Protein AF-A0A7W0X9H0-F1 (afdb_monomer_lite)

Radius of gyration: 22.38 Å; chains: 1; bounding box: 44×62×62 Å

Structure (mmCIF, N/CA/C/O backbone):
data_AF-A0A7W0X9H0-F1
#
_entry.id   AF-A0A7W0X9H0-F1
#
loop_
_atom_site.group_PDB
_atom_site.id
_atom_site.type_symbol
_atom_site.label_atom_id
_atom_site.label_alt_id
_atom_site.label_comp_id
_atom_site.label_asym_id
_atom_site.label_entity_id
_atom_site.label_seq_id
_atom_site.pdbx_PDB_ins_code
_atom_site.Cartn_x
_atom_site.Cartn_y
_atom_site.Cartn_z
_atom_site.occupancy
_atom_site.B_iso_or_equiv
_atom_site.auth_seq_id
_atom_site.auth_comp_id
_atom_site.auth_asym_id
_atom_site.auth_atom_id
_atom_site.pdbx_PDB_model_num
ATOM 1 N N . GLY A 1 1 ? 4.252 -22.478 -17.974 1.00 36.38 1 GLY A N 1
ATOM 2 C CA . GLY A 1 1 ? 4.542 -21.068 -17.681 1.00 36.38 1 GLY A CA 1
ATOM 3 C C . GLY A 1 1 ? 5.581 -20.641 -18.666 1.00 36.38 1 GLY A C 1
ATOM 4 O O . GLY A 1 1 ? 6.401 -21.447 -19.062 1.00 36.38 1 GLY A O 1
ATOM 5 N N . LYS A 1 2 ? 5.513 -19.409 -19.163 1.00 31.27 2 LYS A N 1
ATOM 6 C CA . LYS A 1 2 ? 6.415 -18.998 -20.246 1.00 31.27 2 LYS A CA 1
ATOM 7 C C . LYS A 1 2 ? 7.754 -18.564 -19.646 1.00 31.27 2 LYS A C 1
ATOM 9 O O . LYS A 1 2 ? 7.765 -17.700 -18.765 1.00 31.27 2 LYS A O 1
ATOM 14 N N . THR A 1 3 ? 8.859 -19.170 -20.066 1.00 39.69 3 THR A N 1
ATOM 15 C CA . THR A 1 3 ? 10.225 -18.665 -19.858 1.00 39.69 3 THR A CA 1
ATOM 16 C C . THR A 1 3 ? 10.412 -17.388 -20.690 1.00 39.69 3 THR A C 1
ATOM 18 O O . THR A 1 3 ? 9.801 -17.224 -21.743 1.00 39.69 3 THR A O 1
ATOM 21 N N . GLU A 1 4 ? 11.149 -16.401 -20.171 1.00 36.34 4 GLU A N 1
ATOM 22 C CA . GLU A 1 4 ? 11.398 -15.149 -20.905 1.00 36.34 4 GLU A CA 1
ATOM 23 C C . GLU A 1 4 ? 12.502 -15.345 -21.954 1.00 36.34 4 GLU A C 1
ATOM 25 O O . GLU A 1 4 ? 13.499 -16.011 -21.680 1.00 36.34 4 GLU A O 1
ATOM 30 N N . ASN A 1 5 ? 12.358 -14.707 -23.123 1.00 33.38 5 ASN A N 1
ATOM 31 C CA . ASN A 1 5 ? 13.456 -14.534 -24.076 1.00 33.38 5 ASN A CA 1
ATOM 32 C C . ASN A 1 5 ? 14.629 -13.783 -23.415 1.00 33.38 5 ASN A C 1
ATOM 34 O O . ASN A 1 5 ? 14.433 -12.823 -22.664 1.00 33.38 5 ASN A O 1
ATOM 38 N N . VAL A 1 6 ? 15.852 -14.195 -23.760 1.00 34.66 6 VAL A N 1
ATOM 39 C CA . VAL A 1 6 ? 17.154 -13.685 -23.270 1.00 34.66 6 VAL A CA 1
ATOM 40 C C . VAL A 1 6 ? 17.358 -12.165 -23.438 1.00 34.66 6 VAL A C 1
ATOM 42 O O . VAL A 1 6 ? 18.234 -11.575 -22.805 1.00 34.66 6 VAL A O 1
ATOM 45 N N . GLU A 1 7 ? 16.511 -11.495 -24.214 1.00 35.03 7 GLU A N 1
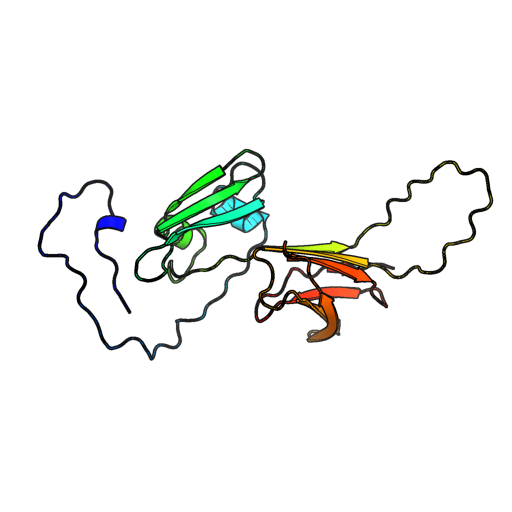ATOM 46 C CA . GLU A 1 7 ? 16.610 -10.072 -24.562 1.00 35.03 7 GLU A CA 1
ATOM 47 C C . GLU A 1 7 ? 16.396 -9.099 -23.386 1.00 35.03 7 GLU A C 1
ATOM 49 O O . GLU A 1 7 ? 16.760 -7.928 -23.480 1.00 35.03 7 GLU A O 1
ATOM 54 N N . ASN A 1 8 ? 15.853 -9.551 -22.249 1.00 37.38 8 ASN A N 1
ATOM 55 C CA . ASN A 1 8 ? 15.669 -8.700 -21.062 1.00 37.38 8 ASN A CA 1
ATOM 56 C C . ASN A 1 8 ? 16.809 -8.798 -20.028 1.00 37.38 8 ASN A C 1
ATOM 58 O O . ASN A 1 8 ? 16.755 -8.106 -19.003 1.00 37.38 8 ASN A O 1
ATOM 62 N N . SER A 1 9 ? 17.828 -9.630 -20.279 1.00 32.88 9 SER A N 1
ATOM 63 C CA . SER A 1 9 ? 18.856 -9.973 -19.285 1.00 32.88 9 SER A CA 1
ATOM 64 C C . SER A 1 9 ? 20.202 -9.269 -19.491 1.00 32.88 9 SER A C 1
ATOM 66 O O . SER A 1 9 ? 20.914 -9.070 -18.509 1.00 32.88 9 SER A O 1
ATOM 68 N N . PHE A 1 10 ? 20.541 -8.814 -20.705 1.00 31.16 10 PHE A N 1
ATOM 69 C CA . PHE A 1 10 ? 21.869 -8.250 -20.989 1.00 31.16 10 PHE A CA 1
ATOM 70 C C . PHE A 1 10 ? 21.822 -7.026 -21.913 1.00 31.16 10 PHE A C 1
ATOM 72 O O . PHE A 1 10 ? 21.207 -7.037 -22.975 1.00 31.16 10 PHE A O 1
ATOM 79 N N . ALA A 1 11 ? 22.498 -5.948 -21.509 1.00 33.72 11 ALA A N 1
ATOM 80 C CA . ALA A 1 11 ? 22.809 -4.831 -22.393 1.00 33.72 11 ALA A CA 1
ATOM 81 C C . ALA A 1 11 ? 23.957 -5.265 -23.322 1.00 33.72 11 ALA A C 1
ATOM 83 O O . ALA A 1 11 ? 25.053 -5.497 -22.827 1.00 33.72 11 ALA A O 1
ATOM 84 N N . ARG A 1 12 ? 23.694 -5.339 -24.637 1.00 33.78 12 ARG A N 1
ATOM 85 C CA . ARG A 1 12 ? 24.579 -5.795 -25.740 1.00 33.78 12 ARG A CA 1
ATOM 86 C C . ARG A 1 12 ? 24.600 -7.306 -26.007 1.00 33.78 12 ARG A C 1
ATOM 88 O O . ARG A 1 12 ? 25.554 -7.995 -25.671 1.00 33.78 12 ARG A O 1
ATOM 95 N N . SER A 1 13 ? 23.615 -7.813 -26.742 1.00 29.84 13 SER A N 1
ATOM 96 C CA . SER A 1 13 ? 23.811 -9.000 -27.587 1.00 29.84 13 SER A CA 1
ATOM 97 C C . SER A 1 13 ? 22.912 -8.890 -28.815 1.00 29.84 13 SER A C 1
ATOM 99 O O . SER A 1 13 ? 21.725 -8.601 -28.686 1.00 29.84 13 SER A O 1
ATOM 101 N N . GLN A 1 14 ? 23.512 -9.026 -29.999 1.00 32.12 14 GLN A N 1
ATOM 102 C CA . GLN A 1 14 ? 22.832 -8.978 -31.295 1.00 32.12 14 GLN A CA 1
ATOM 103 C C . GLN A 1 14 ? 21.826 -10.139 -31.443 1.00 32.12 14 GLN A C 1
ATOM 105 O O . GLN A 1 14 ? 22.025 -11.188 -30.821 1.00 32.12 14 GLN A O 1
ATOM 110 N N . PRO A 1 15 ? 20.751 -9.967 -32.237 1.00 29.05 15 PRO A N 1
ATOM 111 C CA . PRO A 1 15 ? 19.682 -10.956 -32.365 1.00 29.05 15 PRO A CA 1
ATOM 112 C C . PRO A 1 15 ? 20.218 -12.290 -32.904 1.00 29.05 15 PRO A C 1
ATOM 114 O O . PRO A 1 15 ? 20.764 -12.347 -34.002 1.00 29.05 15 PRO A O 1
ATOM 117 N N . LYS A 1 16 ? 20.048 -13.374 -32.132 1.00 33.88 16 LYS A N 1
ATOM 118 C CA . LYS A 1 16 ? 20.297 -14.750 -32.591 1.00 33.88 16 LYS A CA 1
ATOM 119 C C . LYS A 1 16 ? 18.949 -15.420 -32.921 1.00 33.88 16 LYS A C 1
ATOM 121 O O . LYS A 1 16 ? 18.151 -15.607 -32.001 1.00 33.88 16 LYS A O 1
ATOM 126 N N . PRO A 1 17 ? 18.675 -15.778 -34.192 1.00 34.19 17 PRO A N 1
ATOM 127 C CA . PRO A 1 17 ? 17.348 -16.183 -34.691 1.00 34.19 17 PRO A CA 1
ATOM 128 C C . PRO A 1 17 ? 16.670 -17.409 -34.047 1.00 34.19 17 PRO A C 1
ATOM 130 O O . PRO A 1 17 ? 15.503 -17.666 -34.342 1.00 34.19 17 PRO A O 1
ATOM 133 N N . TRP A 1 18 ? 17.351 -18.171 -33.185 1.00 33.09 18 TRP A N 1
ATOM 134 C CA . TRP A 1 18 ? 16.850 -19.443 -32.636 1.00 33.09 18 TRP A CA 1
ATOM 135 C C . TRP A 1 18 ? 16.403 -19.401 -31.163 1.00 33.09 18 TRP A C 1
ATOM 137 O O . TRP A 1 18 ? 16.041 -20.431 -30.605 1.00 33.09 18 TRP A O 1
ATOM 147 N N . LEU A 1 19 ? 16.350 -18.228 -30.521 1.00 29.16 19 LEU A N 1
ATOM 148 C CA . LEU A 1 19 ? 15.734 -18.053 -29.194 1.00 29.16 19 LEU A CA 1
ATOM 149 C C . LEU A 1 19 ? 14.273 -17.597 -29.335 1.00 29.16 19 LEU A C 1
ATOM 151 O O . LEU A 1 19 ? 13.908 -16.461 -29.024 1.00 29.16 19 LEU A O 1
ATOM 155 N N . LYS A 1 20 ? 13.426 -18.493 -29.850 1.00 32.00 20 LYS A N 1
ATOM 156 C CA . LYS A 1 20 ? 11.967 -18.324 -29.843 1.00 32.00 20 LYS A CA 1
ATOM 157 C C . LYS A 1 20 ? 11.373 -19.032 -28.622 1.00 32.00 20 LYS A C 1
ATOM 159 O O . LYS A 1 20 ? 11.753 -20.154 -28.306 1.00 32.00 20 LYS A O 1
ATOM 164 N N . SER A 1 21 ? 10.437 -18.359 -27.948 1.00 27.98 21 SER A N 1
ATOM 165 C CA . SER A 1 21 ? 9.583 -18.919 -26.890 1.00 27.98 21 SER A CA 1
ATOM 166 C C . SER A 1 21 ? 8.936 -20.224 -27.360 1.00 27.98 21 SER A C 1
ATOM 168 O O . SER A 1 21 ? 8.128 -20.197 -28.284 1.00 27.98 21 SER A O 1
ATOM 170 N N . VAL A 1 22 ? 9.269 -21.336 -26.706 1.00 35.75 22 VAL A N 1
ATOM 171 C CA . VAL A 1 22 ? 8.558 -22.611 -26.859 1.00 35.75 22 VAL A CA 1
ATOM 172 C C . VAL A 1 22 ? 7.437 -22.668 -25.819 1.00 35.75 22 VAL A C 1
ATOM 174 O O . VAL A 1 22 ? 7.584 -22.195 -24.689 1.00 35.75 22 VAL A O 1
ATOM 177 N N . GLU A 1 23 ? 6.287 -23.191 -26.224 1.00 30.75 23 GLU A N 1
ATOM 178 C CA . GLU A 1 23 ? 5.125 -23.404 -25.369 1.00 30.75 23 GLU A CA 1
ATOM 179 C C . GLU A 1 23 ? 5.376 -24.638 -24.482 1.00 30.75 23 GLU A C 1
ATOM 181 O O . GLU A 1 23 ? 5.486 -25.743 -24.998 1.00 30.75 23 GLU A O 1
ATOM 186 N N . ASP A 1 24 ? 5.520 -24.450 -23.163 1.00 39.12 24 ASP A N 1
ATOM 187 C CA . ASP A 1 24 ? 5.634 -25.552 -22.191 1.00 39.12 24 ASP A CA 1
ATOM 188 C C . ASP A 1 24 ? 4.280 -25.771 -21.467 1.00 39.12 24 ASP A C 1
ATOM 190 O O . ASP A 1 24 ? 3.856 -24.889 -20.693 1.00 39.12 24 ASP A O 1
ATOM 194 N N . PRO A 1 25 ? 3.591 -26.906 -21.717 1.00 37.62 25 PRO A N 1
ATOM 195 C CA . PRO A 1 25 ? 2.261 -27.232 -21.193 1.00 37.62 25 PRO A CA 1
ATOM 196 C C . PRO A 1 25 ? 2.162 -27.532 -19.682 1.00 37.62 25 PRO A C 1
ATOM 198 O O . PRO A 1 25 ? 1.044 -27.685 -19.190 1.00 37.62 25 PRO A O 1
ATOM 201 N N . TYR A 1 26 ? 3.255 -27.597 -18.907 1.00 39.56 26 TYR A N 1
ATOM 202 C CA . TYR A 1 26 ? 3.228 -28.178 -17.546 1.00 39.56 26 TYR A CA 1
ATOM 203 C C . TYR A 1 26 ? 3.500 -27.210 -16.383 1.00 39.56 26 TYR A C 1
ATOM 205 O O . TYR A 1 26 ? 4.476 -27.351 -15.657 1.00 39.56 26 TYR A O 1
ATOM 213 N N . ASP A 1 27 ? 2.621 -26.238 -16.117 1.00 38.59 27 ASP A N 1
ATOM 214 C CA . ASP A 1 27 ? 2.873 -25.275 -15.016 1.00 38.59 27 ASP A CA 1
ATOM 215 C C . ASP A 1 27 ? 1.608 -24.901 -14.227 1.00 38.59 27 ASP A C 1
ATOM 217 O O . ASP A 1 27 ? 1.436 -23.779 -13.747 1.00 38.59 27 ASP A O 1
ATOM 221 N N . GLY A 1 28 ? 0.685 -25.862 -14.129 1.00 37.12 28 GLY A N 1
ATOM 222 C CA . GLY A 1 28 ? -0.519 -25.780 -13.297 1.00 37.12 28 GLY A CA 1
ATOM 223 C C . GLY A 1 28 ? -0.324 -26.261 -11.853 1.00 37.12 28 GLY A C 1
ATOM 224 O O . GLY A 1 28 ? -1.229 -26.090 -11.039 1.00 37.12 28 GLY A O 1
ATOM 225 N N . ILE A 1 29 ? 0.823 -26.864 -11.511 1.00 37.34 29 ILE A N 1
ATOM 226 C CA . ILE A 1 29 ? 1.008 -27.597 -10.247 1.00 37.34 29 ILE A CA 1
ATOM 227 C C . ILE A 1 29 ? 2.408 -27.327 -9.667 1.00 37.34 29 ILE A C 1
ATOM 229 O O . ILE A 1 29 ? 3.303 -28.161 -9.741 1.00 37.34 29 ILE A O 1
ATOM 233 N N . SER A 1 30 ? 2.628 -26.163 -9.046 1.00 37.59 30 SER A N 1
ATOM 234 C CA . SER A 1 30 ? 3.741 -26.020 -8.094 1.00 37.59 30 SER A CA 1
ATOM 235 C C . SER A 1 30 ? 3.369 -25.141 -6.884 1.00 37.59 30 SER A C 1
ATOM 237 O O . SER A 1 30 ? 3.003 -23.976 -7.039 1.00 37.59 30 SER A O 1
ATOM 239 N N . PRO A 1 31 ? 3.483 -25.626 -5.633 1.00 41.62 31 PRO A N 1
ATOM 240 C CA . PRO A 1 31 ? 3.083 -24.905 -4.411 1.00 41.62 31 PRO A CA 1
ATOM 241 C C . PRO A 1 31 ? 3.776 -23.549 -4.154 1.00 41.62 31 PRO A C 1
ATOM 243 O O . PRO A 1 31 ? 3.423 -22.838 -3.212 1.00 41.62 31 PRO A O 1
ATOM 246 N N . LYS A 1 32 ? 4.764 -23.158 -4.972 1.00 48.12 32 LYS A N 1
ATOM 247 C CA . LYS A 1 32 ? 5.588 -21.950 -4.789 1.00 48.12 32 LYS A CA 1
ATOM 248 C C . LYS A 1 32 ? 5.034 -20.677 -5.459 1.00 48.12 32 LYS A C 1
ATOM 250 O O . LYS A 1 32 ? 5.641 -19.614 -5.329 1.00 48.12 32 LYS A O 1
ATOM 255 N N . HIS A 1 33 ? 3.874 -20.715 -6.128 1.00 56.34 33 HIS A N 1
ATOM 256 C CA . HIS A 1 33 ? 3.359 -19.550 -6.880 1.00 56.34 33 HIS A CA 1
ATOM 257 C C . HIS A 1 33 ? 2.790 -18.401 -6.025 1.00 56.34 33 HIS A C 1
ATOM 259 O O . HIS A 1 33 ? 2.526 -17.318 -6.550 1.00 56.34 33 HIS A O 1
ATOM 265 N N . ARG A 1 34 ? 2.568 -18.592 -4.716 1.00 74.62 34 ARG A N 1
ATOM 266 C CA . ARG A 1 34 ? 1.962 -17.565 -3.849 1.00 74.62 34 ARG A CA 1
ATOM 267 C C . ARG A 1 34 ? 2.874 -17.216 -2.686 1.00 74.62 34 ARG A C 1
ATOM 269 O O . ARG A 1 34 ? 2.930 -17.914 -1.684 1.00 74.62 34 ARG A O 1
ATOM 276 N N . TRP A 1 35 ? 3.529 -16.071 -2.796 1.00 85.12 35 TRP A N 1
ATOM 277 C CA . TRP A 1 35 ? 4.390 -15.523 -1.756 1.00 85.12 35 TRP A CA 1
ATOM 278 C C . TRP A 1 35 ? 3.994 -14.078 -1.442 1.00 85.12 35 TRP A C 1
ATOM 280 O O . TRP A 1 35 ? 3.353 -13.388 -2.239 1.00 85.12 35 TRP A O 1
ATOM 290 N N . ARG A 1 36 ? 4.355 -13.603 -0.247 1.00 87.81 36 ARG A N 1
ATOM 291 C CA . ARG A 1 36 ? 4.126 -12.214 0.161 1.00 87.81 36 ARG A CA 1
ATOM 292 C C . ARG A 1 36 ? 5.230 -11.741 1.085 1.00 87.81 36 ARG A C 1
ATOM 294 O O . ARG A 1 36 ? 5.437 -12.313 2.148 1.00 87.81 36 ARG A O 1
ATOM 301 N N . LEU A 1 37 ? 5.840 -10.621 0.721 1.00 90.31 37 LEU A N 1
ATOM 302 C CA . LEU A 1 37 ? 6.796 -9.910 1.560 1.00 90.31 37 LEU A CA 1
ATOM 303 C C . LEU A 1 37 ? 6.182 -8.594 2.039 1.00 90.31 37 LEU A C 1
ATOM 305 O O . LEU A 1 37 ? 5.386 -7.970 1.333 1.00 90.31 37 LEU A O 1
ATOM 309 N N . ARG A 1 38 ? 6.525 -8.182 3.262 1.00 91.81 38 ARG A N 1
ATOM 310 C CA . ARG A 1 38 ? 6.055 -6.930 3.864 1.00 91.81 38 ARG A CA 1
ATOM 311 C C . ARG A 1 38 ? 7.251 -6.054 4.187 1.00 91.81 38 ARG A C 1
ATOM 313 O O . ARG A 1 38 ? 8.204 -6.507 4.808 1.00 91.81 38 ARG A O 1
ATOM 320 N N . PHE A 1 39 ? 7.156 -4.787 3.810 1.00 92.50 39 PHE A N 1
ATOM 321 C CA . PHE A 1 39 ? 8.189 -3.793 4.061 1.00 92.50 39 PHE A CA 1
ATOM 322 C C . PHE A 1 39 ? 7.566 -2.555 4.692 1.00 92.50 39 PHE A C 1
ATOM 324 O O . PHE A 1 39 ? 6.450 -2.164 4.343 1.00 92.50 39 PHE A O 1
ATOM 331 N N . SER A 1 40 ? 8.307 -1.900 5.585 1.00 92.00 40 SER A N 1
ATOM 332 C CA . SER A 1 40 ? 8.010 -0.511 5.930 1.00 92.00 40 SER A CA 1
ATOM 333 C C . SER A 1 40 ? 8.327 0.395 4.734 1.00 92.00 40 SER A C 1
ATOM 335 O O . SER A 1 40 ? 9.168 0.055 3.897 1.00 92.00 40 SER A O 1
ATOM 337 N N . GLN A 1 41 ? 7.707 1.580 4.665 1.00 90.19 41 GLN A N 1
ATOM 338 C CA . GLN A 1 41 ? 8.014 2.561 3.612 1.00 90.19 41 GLN A CA 1
ATOM 339 C C . GLN A 1 41 ? 9.503 2.940 3.586 1.00 90.19 41 GLN A C 1
ATOM 341 O O . GLN A 1 41 ? 10.084 3.111 2.516 1.00 90.19 41 GLN A O 1
ATOM 346 N N . ARG A 1 42 ? 10.142 3.015 4.760 1.00 93.06 42 ARG A N 1
ATOM 347 C CA . ARG A 1 42 ? 11.580 3.284 4.878 1.00 93.06 42 ARG A CA 1
ATOM 348 C C . ARG A 1 42 ? 12.413 2.144 4.290 1.00 93.06 42 ARG A C 1
ATOM 350 O O . ARG A 1 42 ? 13.307 2.403 3.492 1.00 93.06 42 ARG A O 1
ATOM 357 N N . SER A 1 43 ? 12.090 0.896 4.639 1.00 95.81 43 SER A N 1
ATOM 358 C CA . SER A 1 43 ? 12.837 -0.280 4.177 1.00 95.81 43 SER A CA 1
ATOM 359 C C . SER A 1 43 ? 12.727 -0.471 2.663 1.00 95.81 43 SER A C 1
ATOM 361 O O . SER A 1 43 ? 13.748 -0.598 1.990 1.00 95.81 43 SER A O 1
ATOM 363 N N . ILE A 1 44 ? 11.514 -0.403 2.098 1.00 95.25 44 ILE A N 1
ATOM 364 C CA . ILE A 1 44 ? 11.334 -0.523 0.642 1.00 95.25 44 ILE A CA 1
ATOM 365 C C . ILE A 1 44 ? 11.992 0.644 -0.105 1.00 95.25 44 ILE A C 1
ATOM 367 O O . ILE A 1 44 ? 12.596 0.438 -1.154 1.00 95.25 44 ILE A O 1
ATOM 371 N N . GLY A 1 45 ? 11.930 1.859 0.452 1.00 95.88 45 GLY A N 1
ATOM 372 C CA . GLY A 1 45 ? 12.575 3.038 -0.116 1.00 95.88 45 GLY A CA 1
ATOM 373 C C . GLY A 1 45 ? 14.090 2.917 -0.182 1.00 95.88 45 GLY A C 1
ATOM 374 O O . GLY A 1 45 ? 14.667 3.178 -1.235 1.00 95.88 45 GLY A O 1
ATOM 375 N N . SER A 1 46 ? 14.711 2.470 0.912 1.00 97.31 46 SER A N 1
ATOM 376 C CA . SER A 1 46 ? 16.150 2.207 0.983 1.00 97.31 46 SER A CA 1
ATOM 377 C C . SER A 1 46 ? 16.562 1.125 -0.019 1.00 97.31 46 SER A C 1
ATOM 379 O O . SER A 1 46 ? 17.392 1.385 -0.886 1.00 97.31 46 SER A O 1
ATOM 381 N N . ARG A 1 47 ? 15.893 -0.036 -0.002 1.00 97.50 47 ARG A N 1
ATOM 382 C CA . ARG A 1 47 ? 16.193 -1.156 -0.911 1.00 97.50 47 ARG A CA 1
ATOM 383 C C . ARG A 1 47 ? 16.071 -0.771 -2.382 1.00 97.50 47 ARG A C 1
ATOM 385 O O . ARG A 1 47 ? 16.907 -1.142 -3.198 1.00 97.50 47 ARG A O 1
ATOM 392 N N . LEU A 1 48 ? 15.039 -0.011 -2.748 1.00 96.62 48 LEU A N 1
ATOM 393 C CA . LEU A 1 48 ? 14.827 0.410 -4.134 1.00 96.62 48 LEU A CA 1
ATOM 394 C C . LEU A 1 48 ? 15.658 1.638 -4.533 1.00 96.62 48 LEU A C 1
ATOM 396 O O . LEU A 1 48 ? 15.782 1.915 -5.727 1.00 96.62 48 LEU A O 1
ATOM 400 N N . GLY A 1 49 ? 16.253 2.356 -3.581 1.00 97.12 49 GLY A N 1
ATOM 401 C CA . GLY A 1 49 ? 16.933 3.624 -3.836 1.00 97.12 49 GLY A CA 1
ATOM 402 C C . GLY A 1 49 ? 15.961 4.698 -4.327 1.00 97.12 49 GLY A C 1
ATOM 403 O O . GLY A 1 49 ? 16.170 5.285 -5.392 1.00 97.12 49 GLY A O 1
ATOM 404 N N . ALA A 1 50 ? 14.860 4.895 -3.597 1.00 97.31 50 ALA A N 1
ATOM 405 C CA . ALA A 1 50 ? 13.878 5.931 -3.895 1.00 97.31 50 ALA A CA 1
ATOM 406 C C . ALA A 1 50 ? 14.506 7.338 -3.776 1.00 97.31 50 ALA A C 1
ATOM 408 O O . ALA A 1 50 ? 15.220 7.596 -2.807 1.00 97.31 50 ALA A O 1
ATOM 409 N N . PRO A 1 51 ? 14.217 8.274 -4.700 1.00 97.56 51 PRO A N 1
ATOM 410 C CA . PRO A 1 51 ? 14.664 9.661 -4.561 1.00 97.56 51 PRO A CA 1
ATOM 411 C C . PRO A 1 51 ? 14.007 10.351 -3.351 1.00 97.56 51 PRO A C 1
ATOM 413 O O . PRO A 1 51 ? 12.841 10.750 -3.392 1.00 97.56 51 PRO A O 1
ATOM 416 N N . GLY A 1 52 ? 14.738 10.494 -2.245 1.00 96.81 52 GLY A N 1
ATOM 417 C CA . GLY A 1 52 ? 14.187 10.991 -0.980 1.00 96.81 52 GLY A CA 1
ATOM 418 C C . GLY A 1 52 ? 13.294 9.959 -0.279 1.00 96.81 52 GLY A C 1
ATOM 419 O O . GLY A 1 52 ? 13.584 8.765 -0.277 1.00 96.81 52 GLY A O 1
ATOM 420 N N . ARG A 1 53 ? 12.189 10.396 0.344 1.00 95.81 53 ARG A N 1
ATOM 421 C CA . ARG A 1 53 ? 11.278 9.474 1.046 1.00 95.81 53 ARG A CA 1
ATOM 422 C C . ARG A 1 53 ? 10.396 8.735 0.044 1.00 95.81 53 ARG A C 1
ATOM 424 O O . ARG A 1 53 ? 9.733 9.369 -0.773 1.00 95.81 53 ARG A O 1
ATOM 431 N N . TYR A 1 54 ? 10.361 7.408 0.131 1.00 95.75 54 TYR A N 1
ATOM 432 C CA . TYR A 1 54 ? 9.509 6.568 -0.712 1.00 95.75 54 TYR A CA 1
ATOM 433 C C . TYR A 1 54 ? 8.028 6.928 -0.565 1.00 95.75 54 TYR A C 1
ATOM 435 O O . TYR A 1 54 ? 7.529 7.088 0.548 1.00 95.75 54 TYR A O 1
ATOM 443 N N . ARG A 1 55 ? 7.323 7.022 -1.697 1.00 92.62 55 ARG A N 1
ATOM 444 C CA . ARG A 1 55 ? 5.875 7.268 -1.754 1.00 92.62 55 ARG A CA 1
ATOM 445 C C . ARG A 1 55 ? 5.126 6.062 -2.307 1.00 92.62 55 ARG A C 1
ATOM 447 O O . ARG A 1 55 ? 4.172 5.611 -1.684 1.00 92.62 55 ARG A O 1
ATOM 454 N N . LYS A 1 56 ? 5.544 5.554 -3.471 1.00 91.75 56 LYS A N 1
ATOM 455 C CA . LYS A 1 56 ? 4.944 4.376 -4.119 1.00 91.75 56 LYS A CA 1
ATOM 456 C C . LYS A 1 56 ? 5.843 3.805 -5.211 1.00 91.75 56 LYS A C 1
ATOM 458 O O . LYS A 1 56 ? 6.748 4.478 -5.698 1.00 91.75 56 LYS A O 1
ATOM 463 N N . ILE A 1 57 ? 5.529 2.598 -5.657 1.00 94.81 57 ILE A N 1
ATOM 464 C CA . ILE A 1 57 ? 6.078 1.977 -6.861 1.00 94.81 57 ILE A CA 1
ATOM 465 C C . ILE A 1 57 ? 4.924 1.645 -7.807 1.00 94.81 57 ILE A C 1
ATOM 467 O O . ILE A 1 57 ? 3.898 1.121 -7.380 1.00 94.81 57 ILE A O 1
ATOM 471 N N . ARG A 1 58 ? 5.082 1.953 -9.095 1.00 94.56 58 ARG A N 1
ATOM 472 C CA . ARG A 1 58 ? 4.116 1.606 -10.142 1.00 94.56 58 ARG A CA 1
ATOM 473 C C . ARG A 1 58 ? 4.809 0.799 -11.222 1.00 94.56 58 ARG A C 1
ATOM 475 O O . ARG A 1 58 ? 5.791 1.260 -11.796 1.00 94.56 58 ARG A O 1
ATOM 482 N N . VAL A 1 59 ? 4.285 -0.382 -11.522 1.00 94.62 59 VAL A N 1
ATOM 483 C CA . VAL A 1 59 ? 4.714 -1.148 -12.697 1.00 94.62 59 VAL A CA 1
ATOM 484 C C . VAL A 1 59 ? 4.239 -0.401 -13.941 1.00 94.62 59 VAL A C 1
ATOM 486 O O . VAL A 1 59 ? 3.056 -0.083 -14.043 1.00 94.62 59 VAL A O 1
ATOM 489 N N . ILE A 1 60 ? 5.170 -0.067 -14.834 1.00 96.00 60 ILE A N 1
ATOM 490 C CA . ILE A 1 60 ? 4.897 0.710 -16.055 1.00 96.00 60 ILE A CA 1
ATOM 491 C C . ILE A 1 60 ? 4.989 -0.143 -17.322 1.00 96.00 60 ILE A C 1
ATOM 493 O O . ILE A 1 60 ? 4.423 0.238 -18.336 1.00 96.00 60 ILE A O 1
ATOM 497 N N . LYS A 1 61 ? 5.669 -1.296 -17.265 1.00 92.94 61 LYS A N 1
ATOM 498 C CA . LYS A 1 61 ? 5.701 -2.284 -18.349 1.00 92.94 61 LYS A CA 1
ATOM 499 C C . LYS A 1 61 ? 5.725 -3.691 -17.759 1.00 92.94 61 LYS A C 1
ATOM 501 O O . LYS A 1 61 ? 6.539 -3.963 -16.869 1.00 92.94 61 LYS A O 1
ATOM 506 N N . ARG A 1 62 ? 4.851 -4.565 -18.258 1.00 91.88 62 ARG A N 1
ATOM 507 C CA . ARG A 1 62 ? 4.873 -6.011 -18.000 1.00 91.88 62 ARG A CA 1
ATOM 508 C C . ARG A 1 62 ? 5.218 -6.767 -19.283 1.00 91.88 62 ARG A C 1
ATOM 510 O O . ARG A 1 62 ? 5.030 -6.222 -20.368 1.00 91.88 62 ARG A O 1
ATOM 517 N N . GLY A 1 63 ? 5.784 -7.959 -19.124 1.00 81.31 63 GLY A N 1
ATOM 518 C CA . GLY A 1 63 ? 6.054 -8.896 -20.213 1.00 81.31 63 GLY A CA 1
ATOM 519 C C . GLY A 1 63 ? 4.833 -9.758 -20.544 1.00 81.31 63 GLY A C 1
ATOM 520 O O . GLY A 1 63 ? 3.755 -9.553 -19.984 1.00 81.31 63 GLY A O 1
ATOM 521 N N . ILE A 1 64 ? 5.030 -10.725 -21.445 1.00 70.12 64 ILE A N 1
ATOM 522 C CA . ILE A 1 64 ? 3.999 -11.664 -21.926 1.00 70.12 64 ILE A CA 1
ATOM 523 C C . ILE A 1 64 ? 3.523 -12.579 -20.793 1.00 70.12 64 ILE A C 1
ATOM 525 O O . ILE A 1 64 ? 2.334 -12.654 -20.500 1.00 70.12 64 ILE A O 1
ATOM 529 N N . SER A 1 65 ? 4.459 -13.218 -20.089 1.00 72.88 65 SER A N 1
ATOM 530 C CA . SER A 1 65 ? 4.185 -13.670 -18.728 1.00 72.88 65 SER A CA 1
ATOM 531 C C . SER A 1 65 ? 4.171 -12.403 -17.874 1.00 72.88 65 SER A C 1
ATOM 533 O O . SER A 1 65 ? 5.138 -11.653 -17.989 1.00 72.88 65 SER A O 1
ATOM 535 N N . PRO A 1 66 ? 3.140 -12.109 -17.060 1.00 83.12 66 PRO A N 1
ATOM 536 C CA . PRO A 1 66 ? 2.889 -10.822 -16.381 1.00 83.12 66 PRO A CA 1
ATOM 537 C C . PRO A 1 66 ? 3.974 -10.363 -15.379 1.00 83.12 66 PRO A C 1
ATOM 539 O O . PRO A 1 66 ? 3.715 -9.566 -14.477 1.00 83.12 66 PRO A O 1
ATOM 542 N N . ARG A 1 67 ? 5.207 -10.827 -15.530 1.00 88.69 67 ARG A N 1
ATOM 543 C CA . ARG A 1 67 ? 6.460 -10.337 -14.982 1.00 88.69 67 ARG A CA 1
ATOM 544 C C . ARG A 1 67 ? 6.681 -8.855 -15.236 1.00 88.69 67 ARG A C 1
ATOM 546 O O . ARG A 1 67 ? 6.270 -8.268 -16.238 1.00 88.69 67 ARG A O 1
ATOM 553 N N . ILE A 1 68 ? 7.309 -8.223 -14.256 1.00 89.88 68 ILE A N 1
ATOM 554 C CA . ILE A 1 68 ? 7.660 -6.808 -14.293 1.00 89.88 68 ILE A CA 1
ATOM 555 C C . ILE A 1 68 ? 8.849 -6.634 -15.232 1.00 89.88 68 ILE A C 1
ATOM 557 O O . ILE A 1 68 ? 9.943 -7.078 -14.916 1.00 89.88 68 ILE A O 1
ATOM 561 N N . VAL A 1 69 ? 8.674 -5.889 -16.319 1.00 93.81 69 VAL A N 1
ATOM 562 C CA . VAL A 1 69 ? 9.800 -5.466 -17.164 1.00 93.81 69 VAL A CA 1
ATOM 563 C C . VAL A 1 69 ? 10.396 -4.182 -16.595 1.00 93.81 69 VAL A C 1
ATOM 565 O O . VAL A 1 69 ? 11.596 -4.099 -16.328 1.00 93.81 69 VAL A O 1
ATOM 568 N N . ARG A 1 70 ? 9.546 -3.180 -16.329 1.00 94.31 70 ARG A N 1
ATOM 569 C CA . ARG A 1 70 ? 9.941 -1.901 -15.721 1.00 94.31 70 ARG A CA 1
ATOM 570 C C . ARG A 1 70 ? 8.921 -1.424 -14.696 1.00 94.31 70 ARG A C 1
ATOM 572 O O . ARG A 1 70 ? 7.709 -1.497 -14.916 1.00 94.31 70 ARG A O 1
ATOM 579 N N . ALA A 1 71 ? 9.415 -0.839 -13.611 1.00 96.88 71 ALA A N 1
ATOM 580 C CA . ALA A 1 71 ? 8.602 -0.100 -12.655 1.00 96.88 71 ALA A CA 1
ATOM 581 C C . ALA A 1 71 ? 9.236 1.252 -12.322 1.00 96.88 71 ALA A C 1
ATOM 583 O O . ALA A 1 71 ? 10.457 1.399 -12.287 1.00 96.88 71 ALA A O 1
ATOM 584 N N . ARG A 1 72 ? 8.385 2.240 -12.053 1.00 98.00 72 ARG A N 1
ATOM 585 C CA . ARG A 1 72 ? 8.775 3.564 -11.582 1.00 98.00 72 ARG A CA 1
ATOM 586 C C . ARG A 1 72 ? 8.584 3.646 -10.073 1.00 98.00 72 ARG A C 1
ATOM 588 O O . ARG A 1 72 ? 7.482 3.439 -9.566 1.00 98.00 72 ARG A O 1
ATOM 595 N N . VAL A 1 73 ? 9.656 3.979 -9.373 1.00 97.56 73 VAL A N 1
ATOM 596 C CA . VAL A 1 73 ? 9.683 4.291 -7.946 1.00 97.56 73 VAL A CA 1
ATOM 597 C C . VAL A 1 73 ? 9.507 5.795 -7.792 1.00 97.56 73 VAL A C 1
ATOM 599 O O . VAL A 1 73 ? 10.262 6.574 -8.367 1.00 97.56 73 VAL A O 1
ATOM 602 N N . TYR A 1 74 ? 8.504 6.199 -7.026 1.00 96.94 74 TYR A N 1
ATOM 603 C CA . TYR A 1 74 ? 8.205 7.587 -6.709 1.00 96.94 74 TYR A CA 1
ATOM 604 C C . TYR A 1 74 ? 8.711 7.892 -5.306 1.00 96.94 74 TYR A C 1
ATOM 606 O O . TYR A 1 74 ? 8.331 7.216 -4.345 1.00 96.94 74 TYR A O 1
ATOM 614 N N . GLY A 1 75 ? 9.527 8.930 -5.187 1.00 97.12 75 GLY A N 1
ATOM 615 C CA . GLY A 1 75 ? 9.945 9.492 -3.915 1.00 97.12 75 GLY A CA 1
ATOM 616 C C . GLY A 1 75 ? 9.552 10.963 -3.793 1.00 97.12 75 GLY A C 1
ATOM 617 O O . GLY A 1 75 ? 8.907 11.533 -4.673 1.00 97.12 75 GLY A O 1
ATOM 618 N N . THR A 1 76 ? 9.887 11.587 -2.668 1.00 97.56 76 THR A N 1
ATOM 619 C CA . THR A 1 76 ? 9.626 13.018 -2.448 1.00 97.56 76 THR A CA 1
ATOM 620 C C . THR A 1 76 ? 10.537 13.929 -3.263 1.00 97.56 76 THR A C 1
ATOM 622 O O . THR A 1 76 ? 10.189 15.086 -3.441 1.00 97.56 76 THR A O 1
ATOM 625 N N . ARG A 1 77 ? 11.677 13.427 -3.754 1.00 97.69 77 ARG A N 1
ATOM 626 C CA . ARG A 1 77 ? 12.654 14.180 -4.562 1.00 97.69 77 ARG A CA 1
ATOM 627 C C . ARG A 1 77 ? 12.676 13.726 -6.028 1.00 97.69 77 ARG A C 1
ATOM 629 O O . ARG A 1 77 ? 13.712 13.776 -6.674 1.00 97.69 77 ARG A O 1
ATOM 636 N N . GLY A 1 78 ? 11.558 13.202 -6.533 1.00 97.94 78 GLY A N 1
ATOM 637 C CA . GLY A 1 78 ? 11.422 12.779 -7.930 1.00 97.94 78 GLY A CA 1
ATOM 638 C C . GLY A 1 78 ? 11.166 11.285 -8.102 1.00 97.94 78 GLY A C 1
ATOM 639 O O . GLY A 1 78 ? 10.586 10.623 -7.236 1.00 97.94 78 GLY A O 1
ATOM 640 N N . THR A 1 79 ? 11.553 10.746 -9.259 1.00 98.25 79 THR A N 1
ATOM 641 C CA . THR A 1 79 ? 11.261 9.354 -9.626 1.00 98.25 79 THR A CA 1
ATOM 642 C C . THR A 1 79 ? 12.473 8.634 -10.198 1.00 98.25 79 THR A C 1
ATOM 644 O O . THR A 1 79 ? 13.399 9.260 -10.697 1.00 98.25 79 THR A O 1
ATOM 647 N N . LYS A 1 80 ? 12.464 7.302 -10.115 1.00 97.50 80 LYS A N 1
ATOM 648 C CA . LYS A 1 80 ? 13.513 6.429 -10.652 1.00 97.50 80 LYS A CA 1
ATOM 649 C C . LYS A 1 80 ? 12.890 5.212 -11.321 1.00 97.50 80 LYS A C 1
ATOM 651 O O . LYS A 1 80 ? 11.959 4.627 -10.772 1.00 97.50 80 LYS A O 1
ATOM 656 N N . ILE A 1 81 ? 13.394 4.813 -12.485 1.00 98.19 81 ILE A N 1
ATOM 657 C CA . ILE A 1 81 ? 12.950 3.594 -13.174 1.00 98.19 81 ILE A CA 1
ATOM 658 C C . ILE A 1 81 ? 13.906 2.449 -12.836 1.00 98.19 81 ILE A C 1
ATOM 660 O O . ILE A 1 81 ? 15.124 2.613 -12.869 1.00 98.19 81 ILE A O 1
ATOM 664 N N . LEU A 1 82 ? 13.345 1.287 -12.509 1.00 95.25 82 LEU A N 1
ATOM 665 C CA . LEU A 1 82 ? 14.077 0.046 -12.269 1.00 95.25 82 LEU A CA 1
ATOM 666 C C . LEU A 1 82 ? 13.526 -1.072 -13.157 1.00 95.25 82 LEU A C 1
ATOM 668 O O . LEU A 1 82 ? 12.338 -1.085 -13.489 1.00 95.25 82 LEU A O 1
ATOM 672 N N . THR A 1 83 ? 14.394 -2.016 -13.515 1.00 95.50 83 THR A N 1
ATOM 673 C CA . THR A 1 83 ? 14.013 -3.247 -14.217 1.00 95.50 83 THR A CA 1
ATOM 674 C C . THR A 1 83 ? 13.472 -4.288 -13.237 1.00 95.50 83 THR A C 1
ATOM 676 O O . THR A 1 83 ? 13.791 -4.243 -12.045 1.00 95.50 83 THR A O 1
ATOM 679 N N . GLY A 1 84 ? 12.684 -5.243 -13.734 1.00 90.88 84 GLY A N 1
ATOM 680 C CA . GLY A 1 84 ? 12.215 -6.395 -12.954 1.00 90.88 84 GLY A CA 1
ATOM 681 C C . GLY A 1 84 ? 13.321 -7.102 -12.172 1.00 90.88 84 GLY A C 1
ATOM 682 O O . GLY A 1 84 ? 13.210 -7.184 -10.947 1.00 90.88 84 GLY A O 1
ATOM 683 N N . PRO A 1 85 ? 14.419 -7.530 -12.827 1.00 93.25 85 PRO A N 1
ATOM 684 C CA . PRO A 1 85 ? 15.535 -8.186 -12.148 1.00 93.25 85 PRO A CA 1
ATOM 685 C C . PRO A 1 85 ? 16.147 -7.347 -11.017 1.00 93.25 85 PRO A C 1
ATOM 687 O O . PRO A 1 85 ? 16.372 -7.861 -9.922 1.00 93.25 85 PRO A O 1
ATOM 690 N N . LYS A 1 86 ? 16.326 -6.030 -11.217 1.00 95.44 86 LYS A N 1
ATOM 691 C CA . LYS A 1 86 ? 16.823 -5.128 -10.159 1.00 95.44 86 LYS A CA 1
ATOM 692 C C . LYS A 1 86 ? 15.862 -5.054 -8.973 1.00 95.44 86 LYS A C 1
ATOM 694 O O . LYS A 1 86 ? 16.307 -5.023 -7.830 1.00 95.44 86 LYS A O 1
ATOM 699 N N . ILE A 1 87 ? 14.554 -5.013 -9.229 1.00 96.00 87 ILE A N 1
ATOM 700 C CA . ILE A 1 87 ? 13.528 -4.993 -8.178 1.00 96.00 87 ILE A CA 1
ATOM 701 C C . ILE A 1 87 ? 13.525 -6.318 -7.409 1.00 96.00 87 ILE A C 1
ATOM 703 O O . ILE A 1 87 ? 13.517 -6.295 -6.179 1.00 96.00 87 ILE A O 1
ATOM 707 N N . ARG A 1 88 ? 13.581 -7.452 -8.121 1.00 93.94 88 ARG A N 1
ATOM 708 C CA . ARG A 1 88 ? 13.662 -8.798 -7.539 1.00 93.94 88 ARG A CA 1
ATOM 709 C C . ARG A 1 88 ? 14.853 -8.915 -6.596 1.00 93.94 88 ARG A C 1
ATOM 711 O O . ARG A 1 88 ? 14.647 -9.211 -5.424 1.00 93.94 88 ARG A O 1
ATOM 718 N N . ALA A 1 89 ? 16.054 -8.601 -7.080 1.00 94.25 89 ALA A N 1
ATOM 719 C CA . ALA A 1 89 ? 17.282 -8.681 -6.294 1.00 94.25 89 ALA A CA 1
ATOM 720 C C . ALA A 1 89 ? 17.230 -7.782 -5.047 1.00 94.25 89 ALA A C 1
ATOM 722 O O . ALA A 1 89 ? 17.479 -8.234 -3.936 1.00 94.25 89 A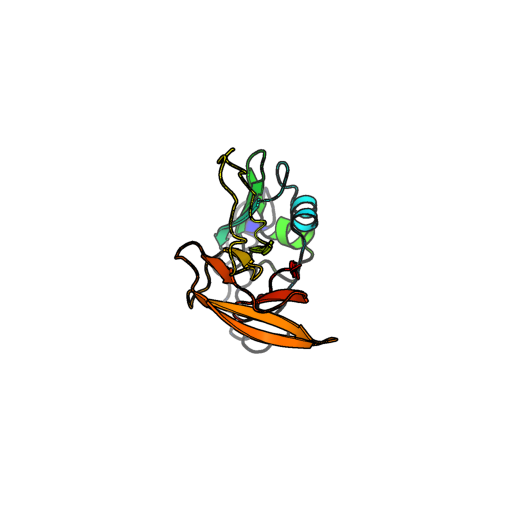LA A O 1
ATOM 723 N N . ARG A 1 90 ? 16.819 -6.516 -5.203 1.00 96.69 90 ARG A N 1
ATOM 724 C CA . ARG A 1 90 ? 16.793 -5.538 -4.099 1.00 96.69 90 ARG A CA 1
ATOM 725 C C . ARG A 1 90 ? 15.759 -5.847 -3.022 1.00 96.69 90 ARG A C 1
ATOM 727 O O . ARG A 1 90 ? 15.949 -5.489 -1.862 1.00 96.69 90 ARG A O 1
ATOM 734 N N . LEU A 1 91 ? 14.635 -6.451 -3.397 1.00 94.12 91 LEU A N 1
ATOM 735 C CA . LEU A 1 91 ? 13.572 -6.789 -2.454 1.00 94.12 91 LEU A CA 1
ATOM 736 C C . LEU A 1 91 ? 13.650 -8.234 -1.951 1.00 94.12 91 LEU A C 1
ATOM 738 O O . LEU A 1 91 ? 12.943 -8.547 -0.996 1.00 94.12 91 LEU A O 1
ATOM 742 N N . GLY A 1 92 ? 14.496 -9.081 -2.541 1.00 92.75 92 GLY A N 1
ATOM 743 C CA . GLY A 1 92 ? 14.534 -10.515 -2.250 1.00 92.75 92 GLY A CA 1
ATOM 744 C C . GLY A 1 92 ? 13.264 -11.233 -2.712 1.00 92.75 92 GLY A C 1
ATOM 745 O O . GLY A 1 92 ? 12.744 -12.081 -1.994 1.00 92.75 92 GLY A O 1
ATOM 746 N N . LEU A 1 93 ? 12.702 -10.842 -3.863 1.00 90.81 93 LEU A N 1
ATOM 747 C CA . LEU A 1 93 ? 11.514 -11.509 -4.411 1.00 90.81 93 LEU A CA 1
ATOM 748 C C . LEU A 1 93 ? 11.898 -12.874 -4.996 1.00 90.81 93 LEU A C 1
ATOM 750 O O . LEU A 1 93 ? 12.974 -13.023 -5.574 1.00 90.81 93 LEU A O 1
ATOM 754 N N . PHE A 1 94 ? 10.983 -13.841 -4.939 1.00 87.69 94 PHE A N 1
ATOM 755 C CA . PHE A 1 94 ? 11.195 -15.144 -5.575 1.00 87.69 94 PHE A CA 1
ATOM 756 C C . PHE A 1 94 ? 11.203 -15.028 -7.110 1.00 87.69 94 PHE A C 1
ATOM 758 O O . PHE A 1 94 ? 12.111 -15.546 -7.759 1.00 87.69 94 PHE A O 1
ATOM 765 N N . ASP A 1 95 ? 10.275 -14.248 -7.677 1.00 87.56 95 ASP A N 1
ATOM 766 C CA . ASP A 1 95 ? 10.184 -13.930 -9.112 1.00 87.56 95 ASP A CA 1
ATOM 767 C C . ASP A 1 95 ? 9.768 -12.452 -9.321 1.00 87.56 95 ASP A C 1
ATOM 769 O O . ASP A 1 95 ? 9.393 -11.731 -8.393 1.00 87.56 95 ASP A O 1
ATOM 773 N N . THR A 1 96 ? 9.845 -11.983 -10.562 1.00 89.06 96 THR A N 1
ATOM 774 C CA . THR A 1 96 ? 9.367 -10.697 -11.069 1.00 89.06 96 THR A CA 1
ATOM 775 C C . THR A 1 96 ? 7.869 -10.692 -11.391 1.00 89.06 96 THR A C 1
ATOM 777 O O . THR A 1 96 ? 7.316 -9.618 -11.653 1.00 89.06 96 THR A O 1
ATOM 780 N N . TRP A 1 97 ? 7.170 -11.834 -11.323 1.00 91.31 97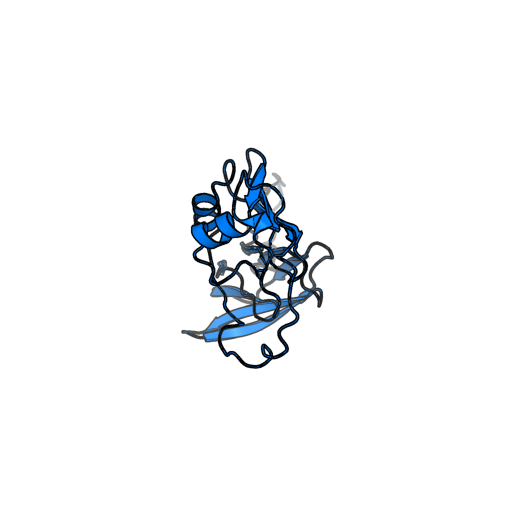 TRP A N 1
ATOM 781 C CA . TRP A 1 97 ? 5.704 -11.876 -11.298 1.00 91.31 97 TRP A CA 1
ATOM 782 C C . TRP A 1 97 ? 5.186 -11.413 -9.930 1.00 91.31 97 TRP A C 1
ATOM 784 O O . TRP A 1 97 ? 4.736 -12.184 -9.088 1.00 91.31 97 TRP A O 1
ATOM 794 N N . ALA A 1 98 ? 5.276 -10.103 -9.708 1.00 89.31 98 ALA A N 1
ATOM 795 C CA . ALA A 1 98 ? 4.915 -9.471 -8.451 1.00 89.31 98 ALA A CA 1
ATOM 796 C C . ALA A 1 98 ? 3.913 -8.327 -8.644 1.00 89.31 98 ALA A C 1
ATOM 798 O O . ALA A 1 98 ? 3.838 -7.668 -9.694 1.00 89.31 98 ALA A O 1
ATOM 799 N N . TYR A 1 99 ? 3.160 -8.068 -7.580 1.00 91.31 99 TYR A N 1
ATOM 800 C CA . TYR A 1 99 ? 2.238 -6.947 -7.459 1.00 91.31 99 TYR A CA 1
ATOM 801 C C . TYR A 1 99 ? 2.570 -6.171 -6.191 1.00 91.31 99 TYR A C 1
ATOM 803 O O . TYR A 1 99 ? 2.960 -6.747 -5.178 1.00 91.31 99 TYR A O 1
ATOM 811 N N . PHE A 1 100 ? 2.401 -4.854 -6.253 1.00 92.19 100 PHE A N 1
ATOM 812 C CA . PHE A 1 100 ? 2.671 -3.970 -5.130 1.00 92.19 100 PHE A CA 1
ATOM 813 C C . PHE A 1 100 ? 1.367 -3.393 -4.610 1.00 92.19 100 PHE A C 1
ATOM 815 O O . PHE A 1 100 ? 0.491 -3.000 -5.381 1.00 92.19 100 PHE A O 1
ATOM 822 N N . SER A 1 101 ? 1.255 -3.332 -3.289 1.00 92.06 101 SER A N 1
ATOM 823 C CA . SER A 1 101 ? 0.188 -2.607 -2.618 1.00 92.06 101 SER A CA 1
ATOM 824 C C . SER A 1 101 ? 0.783 -1.792 -1.484 1.00 92.06 101 SER A C 1
ATOM 826 O O . SER A 1 101 ? 1.583 -2.299 -0.699 1.00 92.06 101 SER A O 1
ATOM 828 N N . THR A 1 102 ? 0.400 -0.525 -1.408 1.00 91.75 102 THR A N 1
ATOM 829 C CA . THR A 1 102 ? 0.764 0.373 -0.318 1.00 91.75 102 THR A CA 1
ATOM 830 C C . THR A 1 102 ? -0.464 0.580 0.547 1.00 91.75 102 THR A C 1
ATOM 832 O O . THR A 1 102 ? -1.531 0.923 0.044 1.00 91.75 102 THR A O 1
ATOM 835 N N . VAL A 1 103 ? -0.308 0.369 1.851 1.00 93.12 103 VAL A N 1
ATOM 836 C CA . VAL A 1 103 ? -1.366 0.607 2.830 1.00 93.12 103 VAL A CA 1
ATOM 837 C C . VAL A 1 103 ? -0.841 1.576 3.871 1.00 93.12 103 VAL A C 1
ATOM 839 O O . VAL A 1 103 ? 0.216 1.342 4.459 1.00 93.12 103 VAL A O 1
ATOM 842 N N . SER A 1 104 ? -1.574 2.660 4.090 1.00 93.06 104 SER A N 1
ATOM 843 C CA . SER A 1 104 ? -1.316 3.613 5.163 1.00 93.06 104 SER A CA 1
ATOM 844 C C . SER A 1 104 ? -2.514 3.676 6.094 1.00 93.06 104 SER A C 1
ATOM 846 O O . SER A 1 104 ? -3.658 3.572 5.653 1.00 93.06 104 SER A O 1
ATOM 848 N N . SER A 1 105 ? -2.233 3.844 7.381 1.00 93.19 105 SER A N 1
ATOM 849 C CA . SER A 1 105 ? -3.235 3.957 8.433 1.00 93.19 105 SER A CA 1
ATOM 850 C C . SER A 1 105 ? -2.665 4.825 9.548 1.00 93.19 105 SER A C 1
ATOM 852 O O . SER A 1 105 ? -1.520 4.620 9.950 1.00 93.19 105 SER A O 1
ATOM 854 N N . SER A 1 106 ? -3.452 5.764 10.058 1.00 93.50 106 SER A N 1
ATOM 855 C CA . SER A 1 106 ? -3.091 6.586 11.212 1.00 93.50 106 SER A CA 1
ATOM 856 C C . SER A 1 106 ? -4.334 6.978 12.001 1.00 93.50 106 SER A C 1
ATOM 858 O O . SER A 1 106 ? -5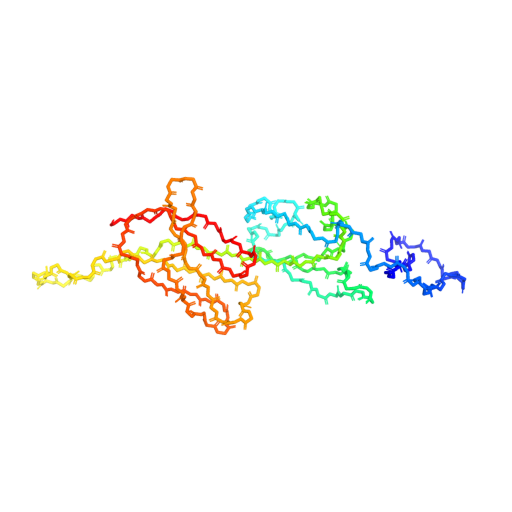.430 7.066 11.442 1.00 93.50 106 SER A O 1
ATOM 860 N N . GLN A 1 107 ? -4.156 7.242 13.296 1.00 92.44 107 GLN A N 1
ATOM 861 C CA . GLN A 1 107 ? -5.172 7.950 14.063 1.00 92.44 107 GLN A CA 1
ATOM 862 C C . GLN A 1 107 ? -5.342 9.351 13.478 1.00 92.44 107 GLN A C 1
ATOM 864 O O . GLN A 1 107 ? -4.361 10.009 13.127 1.00 92.44 107 GLN A O 1
ATOM 869 N N . VAL A 1 108 ? -6.582 9.802 13.383 1.00 88.88 108 VAL A N 1
ATOM 870 C CA . VAL A 1 108 ? -6.897 11.194 13.097 1.00 88.88 108 VAL A CA 1
ATOM 871 C C . VAL A 1 108 ? -6.803 11.935 14.423 1.00 88.88 108 VAL A C 1
ATOM 873 O O . VAL A 1 108 ? -7.623 11.725 15.314 1.00 88.88 108 VAL A O 1
ATOM 876 N N . SER A 1 109 ? -5.785 12.777 14.590 1.00 77.94 109 SER A N 1
ATOM 877 C CA . SER A 1 109 ? -5.815 13.764 15.663 1.00 77.94 109 SER A CA 1
ATOM 878 C C . SER A 1 109 ? -6.828 14.837 15.277 1.00 77.94 109 SER A C 1
ATOM 880 O O . SER A 1 109 ? -6.760 15.400 14.182 1.00 77.94 109 SER A O 1
ATOM 882 N N . ARG A 1 110 ? -7.780 15.135 16.167 1.00 62.69 110 ARG A N 1
ATOM 883 C CA . ARG A 1 110 ? -8.506 16.401 16.072 1.00 62.69 110 ARG A CA 1
ATOM 884 C C . ARG A 1 110 ? -7.449 17.478 16.284 1.00 62.69 110 ARG A C 1
ATOM 886 O O . ARG A 1 110 ? -6.971 17.650 17.401 1.00 62.69 110 ARG A O 1
ATOM 893 N N . SER A 1 111 ? -7.008 18.149 15.222 1.00 51.31 111 SER A N 1
ATOM 894 C CA . SER A 1 111 ? -6.304 19.410 15.403 1.00 51.31 111 SER A CA 1
ATOM 895 C C . SER A 1 111 ? -7.312 20.327 16.076 1.00 51.31 111 SER A C 1
ATOM 897 O O . SER A 1 111 ? -8.265 20.767 15.430 1.00 51.31 111 SER A O 1
ATOM 899 N N . GLY A 1 112 ? -7.150 20.559 17.374 1.00 45.31 112 GLY A N 1
ATOM 900 C CA . GLY A 1 112 ? -7.798 21.671 18.036 1.00 45.31 112 GLY A CA 1
ATOM 901 C C . GLY A 1 112 ? -7.271 22.939 17.384 1.00 45.31 112 GLY A C 1
ATOM 902 O O . GLY A 1 112 ? -6.327 23.545 17.872 1.00 45.31 112 GLY A O 1
ATOM 903 N N . ARG A 1 113 ? -7.871 23.355 16.264 1.00 41.03 113 ARG A N 1
ATOM 904 C CA . ARG A 1 113 ? -7.981 24.779 15.993 1.00 41.03 113 ARG A CA 1
ATOM 905 C C . ARG A 1 113 ? -8.913 25.268 17.092 1.00 41.03 113 ARG A C 1
ATOM 907 O O . ARG A 1 113 ? -10.126 25.290 16.927 1.00 41.03 113 ARG A O 1
ATOM 914 N N . ALA A 1 114 ? -8.323 25.576 18.242 1.00 44.69 114 ALA A N 1
ATOM 915 C CA . ALA A 1 114 ? -8.864 26.576 19.128 1.00 44.69 114 ALA A CA 1
ATOM 916 C C . ALA A 1 114 ? -8.899 27.860 18.293 1.00 44.69 114 ALA A C 1
ATOM 918 O O . ALA A 1 114 ? -7.962 28.654 18.283 1.00 44.69 114 ALA A O 1
ATOM 919 N N . GLY A 1 115 ? -9.960 28.022 17.498 1.00 40.50 115 GLY A N 1
ATOM 920 C CA . GLY A 1 115 ? -10.449 29.361 17.255 1.00 40.50 115 GLY A CA 1
ATOM 921 C C . GLY A 1 115 ? -10.635 29.956 18.641 1.00 40.50 115 GLY A C 1
ATOM 922 O O . GLY A 1 115 ? -11.214 29.304 19.512 1.00 40.50 115 GLY A O 1
ATOM 923 N N . LYS A 1 116 ? -10.057 31.130 18.878 1.00 45.12 116 LYS A N 1
ATOM 924 C CA . LYS A 1 116 ? -10.355 31.937 20.055 1.00 45.12 116 LYS A CA 1
ATOM 925 C C . LYS A 1 116 ? -11.847 32.299 19.993 1.00 45.12 116 LYS A C 1
ATOM 927 O O . LYS A 1 116 ? -12.193 33.386 19.560 1.00 45.12 116 LYS A O 1
ATOM 932 N N . SER A 1 117 ? -12.739 31.368 20.322 1.00 48.16 117 SER A N 1
ATOM 933 C CA . SER A 1 117 ? -14.144 31.659 20.567 1.00 48.16 117 SER A CA 1
ATOM 934 C C . SER A 1 117 ? -14.269 31.887 22.063 1.00 48.16 117 SER A C 1
ATOM 936 O O . SER A 1 117 ? -14.206 30.949 22.859 1.00 48.16 117 SER A O 1
ATOM 938 N N . SER A 1 118 ? -14.385 33.155 22.432 1.00 49.12 118 SER A N 1
ATOM 939 C CA . SER A 1 118 ? -14.755 33.657 23.750 1.00 49.12 118 SER A CA 1
ATOM 940 C C . SER A 1 118 ? -16.175 33.213 24.117 1.00 49.12 118 SER A C 1
ATOM 942 O O . SER A 1 118 ? -17.124 33.989 24.081 1.00 49.12 118 SER A O 1
ATOM 944 N N . GLY A 1 119 ? -16.338 31.936 24.440 1.00 47.56 119 GLY A N 1
ATOM 945 C CA . GLY A 1 119 ? -17.599 31.372 24.900 1.00 47.56 119 GLY A CA 1
ATOM 946 C C . GLY A 1 119 ? -17.349 29.982 25.458 1.00 47.56 119 GLY A C 1
ATOM 947 O O . GLY A 1 119 ? -16.655 29.191 24.823 1.00 47.56 119 GLY A O 1
ATOM 948 N N . LYS A 1 120 ? -17.866 29.704 26.663 1.00 52.41 120 LYS A N 1
ATOM 949 C CA . LYS A 1 120 ? -17.761 28.410 27.360 1.00 52.41 120 LYS A CA 1
ATOM 950 C C . LYS A 1 120 ? -18.050 27.262 26.386 1.00 52.41 120 LYS A C 1
ATOM 952 O O . LYS A 1 120 ? -19.205 26.971 26.078 1.00 52.41 120 LYS A O 1
ATOM 957 N N . ALA A 1 121 ? -16.994 26.616 25.898 1.00 47.22 121 ALA A N 1
ATOM 958 C CA . ALA A 1 121 ? -17.113 25.471 25.017 1.00 47.22 121 ALA A CA 1
ATOM 959 C C . ALA A 1 121 ? -17.734 24.323 25.819 1.00 47.22 121 ALA A C 1
ATOM 961 O O . ALA A 1 121 ? -17.103 23.766 26.716 1.00 47.22 121 ALA A O 1
ATOM 962 N N . ARG A 1 122 ? -18.985 23.969 25.507 1.00 46.03 122 ARG A N 1
ATOM 963 C CA . ARG A 1 122 ? -19.550 22.687 25.937 1.00 46.03 122 ARG A CA 1
ATOM 964 C C . ARG A 1 122 ? -18.624 21.579 25.414 1.00 46.03 122 ARG A C 1
ATOM 966 O O . ARG A 1 122 ? -18.300 21.608 24.223 1.00 46.03 122 ARG A O 1
ATOM 973 N N . PRO A 1 123 ? -18.185 20.615 26.241 1.00 45.47 123 PRO A N 1
ATOM 974 C CA . PRO A 1 123 ? -17.386 19.506 25.745 1.00 45.47 123 PRO A CA 1
ATOM 975 C C . PRO A 1 123 ? -18.201 18.773 24.676 1.00 45.47 123 PRO A C 1
ATOM 977 O O . PRO A 1 123 ? -19.272 18.236 24.948 1.00 45.47 123 PRO A O 1
ATOM 980 N N . SER A 1 124 ? -17.724 18.809 23.431 1.00 49.81 124 SER A N 1
ATOM 981 C CA . SER A 1 124 ? -18.365 18.137 22.300 1.00 49.81 124 SER A CA 1
ATOM 982 C C . SER A 1 124 ? -18.296 16.622 22.530 1.00 49.81 124 SER A C 1
ATOM 984 O O . SER A 1 124 ? -17.293 15.965 22.230 1.00 49.81 124 SER A O 1
ATOM 986 N N . ALA A 1 125 ? -19.376 16.073 23.074 1.00 51.16 125 ALA A N 1
ATOM 987 C CA . ALA A 1 125 ? -19.569 14.659 23.340 1.00 51.16 125 ALA A CA 1
ATOM 988 C C . ALA A 1 125 ? -19.904 13.895 22.047 1.00 51.16 125 ALA A C 1
ATOM 990 O O . ALA A 1 125 ? -21.040 13.541 21.768 1.00 51.16 125 ALA A O 1
ATOM 991 N N . SER A 1 126 ? -18.871 13.622 21.253 1.00 49.94 126 SER A N 1
ATOM 992 C CA . SER A 1 126 ? -18.728 12.335 20.563 1.00 49.94 126 SER A CA 1
ATOM 993 C C . SER A 1 126 ? -17.236 12.090 20.362 1.00 49.94 126 SER A C 1
ATOM 995 O O . SER A 1 126 ? -16.646 12.306 19.302 1.00 49.94 126 SER A O 1
ATOM 997 N N . ALA A 1 127 ? -16.608 11.723 21.480 1.00 62.16 127 ALA A N 1
ATOM 998 C CA . ALA A 1 127 ? -15.172 11.600 21.701 1.00 62.16 127 ALA A CA 1
ATOM 999 C C . ALA A 1 127 ? -14.558 10.326 21.095 1.00 62.16 127 ALA A C 1
ATOM 1001 O O . ALA A 1 127 ? -13.438 9.960 21.432 1.00 62.16 127 ALA A O 1
ATOM 1002 N N . PHE A 1 128 ? -15.255 9.641 20.187 1.00 76.38 128 PHE A N 1
ATOM 1003 C CA . PHE A 1 128 ? -14.735 8.401 19.627 1.00 76.38 128 PHE A CA 1
ATOM 1004 C C . PHE A 1 128 ? -13.490 8.675 18.778 1.00 76.38 128 PHE A C 1
ATOM 1006 O O . PHE A 1 128 ? -13.513 9.579 17.929 1.00 76.38 128 PHE A O 1
ATOM 1013 N N . PRO A 1 129 ? -12.392 7.935 19.002 1.00 89.25 129 PRO A N 1
ATOM 1014 C CA . PRO A 1 129 ? -11.202 8.088 18.197 1.00 89.25 129 PRO A CA 1
ATOM 1015 C C . PRO A 1 129 ? -11.453 7.589 16.775 1.00 89.25 129 PRO A C 1
ATOM 1017 O O . PRO A 1 129 ? -12.258 6.691 16.529 1.00 89.25 129 PRO A O 1
ATOM 1020 N N . GLU A 1 130 ? -10.741 8.169 15.818 1.00 91.81 130 GLU A N 1
ATOM 1021 C CA . GLU A 1 130 ? -10.945 7.893 14.403 1.00 91.81 130 GLU A CA 1
ATOM 1022 C C . GLU A 1 130 ? -9.659 7.376 13.759 1.00 91.81 130 GLU A C 1
ATOM 1024 O O . GLU A 1 130 ? -8.558 7.858 14.035 1.00 91.81 130 GLU A O 1
ATOM 1029 N N . ILE A 1 131 ? -9.800 6.394 12.870 1.00 93.88 131 ILE A N 1
ATOM 1030 C CA . ILE A 1 131 ? -8.714 5.896 12.029 1.00 93.88 131 ILE A CA 1
ATOM 1031 C C . ILE A 1 131 ? -8.979 6.278 10.575 1.00 93.88 131 ILE A C 1
ATOM 1033 O O . ILE A 1 131 ? -10.068 6.068 10.041 1.00 93.88 131 ILE A O 1
ATOM 1037 N N . ALA A 1 132 ? -7.955 6.801 9.907 1.00 95.25 132 ALA A N 1
ATOM 1038 C CA . ALA A 1 132 ? -7.999 7.119 8.487 1.00 95.25 132 ALA A CA 1
ATOM 1039 C C . ALA A 1 132 ? -6.770 6.571 7.766 1.00 95.25 132 ALA A C 1
ATOM 1041 O O . ALA A 1 132 ? -5.743 6.260 8.374 1.00 95.25 132 ALA A O 1
ATOM 1042 N N . GLY A 1 133 ? -6.880 6.425 6.451 1.00 95.06 133 GLY A N 1
ATOM 1043 C CA . GLY A 1 133 ? -5.794 5.873 5.661 1.00 95.06 133 GLY A CA 1
ATOM 1044 C C . GLY A 1 133 ? -6.129 5.672 4.195 1.00 95.06 133 GLY A C 1
ATOM 1045 O O . GLY A 1 133 ? -7.108 6.207 3.666 1.00 95.06 133 GLY A O 1
ATOM 1046 N N . SER A 1 134 ? -5.280 4.899 3.522 1.00 95.44 134 SER A N 1
ATOM 1047 C CA . SER A 1 134 ? -5.455 4.584 2.107 1.00 95.44 134 SER A CA 1
ATOM 1048 C C . SER A 1 134 ? -4.887 3.222 1.722 1.00 95.44 134 SER A C 1
ATOM 1050 O O . SER A 1 134 ? -3.926 2.747 2.326 1.00 95.44 134 SER A O 1
ATOM 1052 N N . PHE A 1 135 ? -5.480 2.632 0.687 1.00 93.25 135 PHE A N 1
ATOM 1053 C CA . PHE A 1 135 ? -4.971 1.481 -0.053 1.00 93.25 135 PHE A CA 1
ATOM 1054 C C . PHE A 1 135 ? -4.677 1.905 -1.495 1.00 93.25 135 PHE A C 1
ATOM 1056 O O . PHE A 1 135 ? -5.555 2.435 -2.173 1.00 93.25 135 PHE A O 1
ATOM 1063 N N . ASP A 1 136 ? -3.456 1.651 -1.958 1.00 91.56 136 ASP A N 1
ATOM 1064 C CA . ASP A 1 136 ? -3.034 1.846 -3.347 1.00 91.56 136 ASP A CA 1
ATOM 1065 C C . ASP A 1 136 ? -2.491 0.518 -3.901 1.00 91.56 136 ASP A C 1
ATOM 1067 O O . ASP A 1 136 ? -1.501 0.018 -3.364 1.00 91.56 136 ASP A O 1
ATOM 1071 N N . PRO A 1 137 ? -3.101 -0.085 -4.934 1.00 91.69 137 PRO A N 1
ATOM 1072 C CA . PRO A 1 137 ? -4.310 0.376 -5.614 1.00 91.69 137 PRO A CA 1
ATOM 1073 C C . PRO A 1 137 ? -5.557 0.289 -4.722 1.00 91.69 137 PRO A C 1
ATOM 1075 O O . PRO A 1 137 ? -5.578 -0.426 -3.715 1.00 91.69 137 PRO A O 1
ATOM 1078 N N . ALA A 1 138 ? -6.614 0.999 -5.125 1.00 93.75 138 ALA A N 1
ATOM 1079 C CA . ALA A 1 138 ? -7.898 0.940 -4.439 1.00 93.75 138 ALA A CA 1
ATOM 1080 C C . ALA A 1 138 ? -8.433 -0.510 -4.393 1.00 93.75 138 ALA A C 1
ATOM 1082 O O . ALA A 1 138 ? -8.324 -1.239 -5.385 1.00 93.75 138 ALA A O 1
ATOM 1083 N N . PRO A 1 139 ? -9.030 -0.952 -3.270 1.00 93.19 139 PRO A N 1
ATOM 1084 C CA . PRO A 1 139 ? -9.615 -2.283 -3.161 1.00 93.19 139 PRO A CA 1
ATOM 1085 C C . PRO A 1 139 ? -10.674 -2.544 -4.235 1.00 93.19 139 PRO A C 1
ATOM 1087 O O . PRO A 1 139 ? -11.568 -1.723 -4.428 1.00 93.19 139 PRO A O 1
ATOM 1090 N N . LYS A 1 140 ? -10.646 -3.731 -4.862 1.00 91.31 140 LYS A N 1
ATOM 1091 C CA . LYS A 1 140 ? -11.630 -4.128 -5.893 1.00 91.31 140 LYS A CA 1
ATOM 1092 C C . LYS A 1 140 ? -13.081 -3.996 -5.413 1.00 91.31 140 LYS A C 1
ATOM 1094 O O . LYS A 1 140 ? -13.923 -3.488 -6.135 1.00 91.31 140 LYS A O 1
ATOM 1099 N N . ARG A 1 141 ? -13.355 -4.403 -4.166 1.00 92.75 141 ARG A N 1
ATOM 1100 C CA . ARG A 1 141 ? -14.689 -4.329 -3.538 1.00 92.75 141 ARG A CA 1
ATOM 1101 C C . ARG A 1 141 ? -15.029 -2.947 -2.960 1.00 92.75 141 ARG A C 1
ATOM 1103 O O . ARG A 1 141 ? -16.019 -2.824 -2.252 1.00 92.75 141 ARG A O 1
ATOM 1110 N N . ARG A 1 142 ? -14.179 -1.935 -3.187 1.00 95.38 142 ARG A N 1
ATOM 1111 C CA . ARG A 1 142 ? -14.278 -0.580 -2.613 1.00 95.38 142 ARG A CA 1
ATOM 1112 C C . ARG A 1 142 ? -14.583 -0.570 -1.108 1.00 95.38 142 ARG A C 1
ATOM 1114 O O . ARG A 1 142 ? -15.341 0.264 -0.619 1.00 95.38 142 ARG A O 1
ATOM 1121 N N . ALA A 1 143 ? -13.993 -1.510 -0.376 1.00 95.69 143 ALA A N 1
ATOM 1122 C CA . ALA A 1 143 ? -14.174 -1.651 1.058 1.00 95.69 143 ALA A CA 1
ATOM 1123 C C . ALA A 1 143 ? -12.924 -2.237 1.721 1.00 95.69 143 ALA A C 1
ATOM 1125 O O . ALA A 1 143 ? -12.155 -2.975 1.095 1.00 95.69 143 ALA A O 1
ATOM 1126 N N . VAL A 1 144 ? -12.751 -1.918 3.002 1.00 96.88 144 VAL A N 1
ATOM 1127 C CA . VAL A 1 144 ? -11.718 -2.466 3.884 1.00 96.88 144 VAL A CA 1
ATOM 1128 C C . VAL A 1 144 ? -12.361 -3.016 5.150 1.00 96.88 144 VAL A C 1
ATOM 1130 O O . VAL A 1 144 ? -13.337 -2.472 5.657 1.00 96.88 144 VAL A O 1
ATOM 1133 N N . VAL A 1 145 ? -11.800 -4.101 5.669 1.00 97.88 145 VAL A N 1
ATOM 1134 C CA . VAL A 1 145 ? -12.161 -4.661 6.971 1.00 97.88 145 VAL A CA 1
ATOM 1135 C C . VAL A 1 145 ? -11.291 -3.998 8.027 1.00 97.88 145 VAL A C 1
ATOM 1137 O O . VAL A 1 145 ? -10.066 -3.999 7.897 1.00 97.88 145 VAL A O 1
ATOM 1140 N N . VAL A 1 146 ? -11.909 -3.451 9.066 1.00 97.31 146 VAL A N 1
ATOM 1141 C CA . VAL A 1 146 ? -11.208 -2.955 10.251 1.00 97.31 146 VAL A CA 1
ATOM 1142 C C . VAL A 1 146 ? -11.142 -4.084 11.263 1.00 97.31 146 VAL A C 1
ATOM 1144 O O . VAL A 1 146 ? -12.150 -4.727 11.564 1.00 97.31 146 VAL A O 1
ATOM 1147 N N . GLU A 1 147 ? -9.946 -4.330 11.780 1.00 97.75 147 GLU A N 1
ATOM 1148 C CA . GLU A 1 147 ? -9.680 -5.374 12.759 1.00 97.75 147 GLU A CA 1
ATOM 1149 C C . GLU A 1 147 ? -9.057 -4.761 14.012 1.00 97.75 147 GLU A C 1
ATOM 1151 O O . GLU A 1 147 ? -8.119 -3.966 13.917 1.00 97.75 147 GLU A O 1
ATOM 1156 N N . ARG A 1 148 ? -9.556 -5.156 15.185 1.00 97.50 148 ARG A N 1
ATOM 1157 C CA . ARG A 1 148 ? -8.996 -4.800 16.492 1.00 97.50 148 ARG A CA 1
ATOM 1158 C C . ARG A 1 148 ? -8.172 -5.965 17.019 1.00 97.50 148 ARG A C 1
ATOM 1160 O O . ARG A 1 148 ? -8.567 -7.127 16.896 1.00 97.50 148 ARG A O 1
ATOM 1167 N N . ARG A 1 149 ? -7.023 -5.664 17.613 1.00 97.19 149 ARG A N 1
ATOM 1168 C CA . ARG A 1 149 ? -6.192 -6.664 18.279 1.00 97.19 149 ARG A CA 1
ATOM 1169 C C . ARG A 1 149 ? -6.865 -7.101 19.581 1.00 97.19 149 ARG A C 1
ATOM 1171 O O . ARG A 1 149 ? -7.199 -6.262 20.411 1.00 97.19 149 ARG A O 1
ATOM 1178 N N . ASN A 1 150 ? -7.039 -8.405 19.747 1.00 94.69 150 ASN A N 1
ATOM 1179 C CA . ASN A 1 150 ? -7.512 -9.043 20.970 1.00 94.69 150 ASN A CA 1
ATOM 1180 C C . ASN A 1 150 ? -6.487 -10.122 21.356 1.00 94.69 150 ASN A C 1
ATOM 1182 O O . ASN A 1 150 ? -6.382 -11.155 20.691 1.00 94.69 150 ASN A O 1
ATOM 1186 N N . GLY A 1 151 ? -5.646 -9.818 22.349 1.00 92.25 151 GLY A N 1
ATOM 1187 C CA . GLY A 1 151 ? -4.462 -10.613 22.678 1.00 92.25 151 GLY A CA 1
ATOM 1188 C C . GLY A 1 151 ? -3.518 -10.771 21.478 1.00 92.25 151 GLY A C 1
ATOM 1189 O O . GLY A 1 151 ? -2.994 -9.795 20.922 1.00 92.25 151 GLY A O 1
ATOM 1190 N N . ARG A 1 152 ? -3.306 -12.022 21.053 1.00 91.12 152 ARG A N 1
ATOM 1191 C CA . ARG A 1 152 ? -2.494 -12.365 19.870 1.00 91.12 152 ARG A CA 1
ATOM 1192 C C . ARG A 1 152 ? -3.295 -12.363 18.560 1.00 91.12 152 ARG A C 1
ATOM 1194 O O . ARG A 1 152 ? -2.690 -12.335 17.490 1.00 91.12 152 ARG A O 1
ATOM 1201 N N . ALA A 1 153 ? -4.626 -12.339 18.627 1.00 95.12 153 ALA A N 1
ATOM 1202 C CA . ALA A 1 153 ? -5.509 -12.430 17.470 1.00 95.12 153 ALA A CA 1
ATOM 1203 C C . ALA A 1 153 ? -5.990 -11.057 16.976 1.00 95.12 153 ALA A C 1
ATOM 1205 O O . ALA A 1 153 ? -5.989 -10.057 17.696 1.00 95.12 153 ALA A O 1
ATOM 1206 N N . TRP A 1 154 ? -6.441 -11.021 15.724 1.00 96.31 154 TRP A N 1
ATOM 1207 C CA . TRP A 1 154 ? -7.118 -9.874 15.124 1.00 96.31 154 TRP A CA 1
ATOM 1208 C C . TRP A 1 154 ? -8.583 -10.233 14.904 1.00 96.31 154 TRP A C 1
ATOM 1210 O O . TRP A 1 154 ? -8.870 -11.191 14.191 1.00 96.31 154 TRP A O 1
ATOM 1220 N N . LYS A 1 155 ? -9.504 -9.476 15.506 1.00 96.75 155 LYS A N 1
ATOM 1221 C CA . LYS A 1 155 ? -10.950 -9.670 15.342 1.00 96.75 155 LYS A CA 1
ATOM 1222 C C . LYS A 1 155 ? -11.522 -8.581 14.444 1.00 96.75 155 LYS A C 1
ATOM 1224 O O . LYS A 1 155 ? -11.213 -7.405 14.633 1.00 96.75 155 LYS A O 1
ATOM 1229 N N . ARG A 1 156 ? -12.352 -8.961 13.469 1.00 97.25 156 ARG A N 1
ATOM 1230 C CA . ARG A 1 156 ? -13.107 -8.017 12.631 1.00 97.25 156 ARG A CA 1
ATOM 1231 C C . ARG A 1 156 ? -14.072 -7.224 13.511 1.00 97.25 156 ARG A C 1
ATOM 1233 O O . ARG A 1 156 ? -14.819 -7.821 14.272 1.00 97.25 156 ARG A O 1
ATOM 1240 N N . VAL A 1 157 ? -14.053 -5.901 13.373 1.00 96.38 157 VAL A N 1
ATOM 1241 C CA . VAL A 1 157 ? -14.930 -4.986 14.126 1.00 96.38 157 VAL A CA 1
ATOM 1242 C C . VAL A 1 157 ? -15.784 -4.098 13.226 1.00 96.38 157 VAL A C 1
ATOM 1244 O O . VAL A 1 157 ? -16.846 -3.667 13.648 1.00 96.38 157 VAL A O 1
ATOM 1247 N N . ALA A 1 158 ? -15.360 -3.842 11.983 1.00 94.62 158 ALA A N 1
ATOM 1248 C CA . ALA A 1 158 ? -16.153 -3.073 11.024 1.00 94.62 158 ALA A CA 1
ATOM 1249 C C . ALA A 1 158 ? -15.778 -3.395 9.571 1.00 94.62 158 ALA A C 1
ATOM 1251 O O . ALA A 1 158 ? -14.718 -3.965 9.288 1.00 94.62 158 ALA A O 1
ATOM 1252 N N . VAL A 1 159 ? -16.642 -2.992 8.640 1.00 97.00 159 VAL A N 1
ATOM 1253 C CA . VAL A 1 159 ? -16.331 -2.882 7.209 1.00 97.00 159 VAL A CA 1
ATOM 1254 C C . VAL A 1 159 ? -16.598 -1.450 6.782 1.00 97.00 159 VAL A C 1
ATOM 1256 O O . VAL A 1 159 ? -17.676 -0.925 7.028 1.00 97.00 159 VAL A O 1
ATOM 1259 N N . VAL A 1 160 ? -15.614 -0.825 6.146 1.00 95.88 160 VAL A N 1
ATOM 1260 C CA . VAL A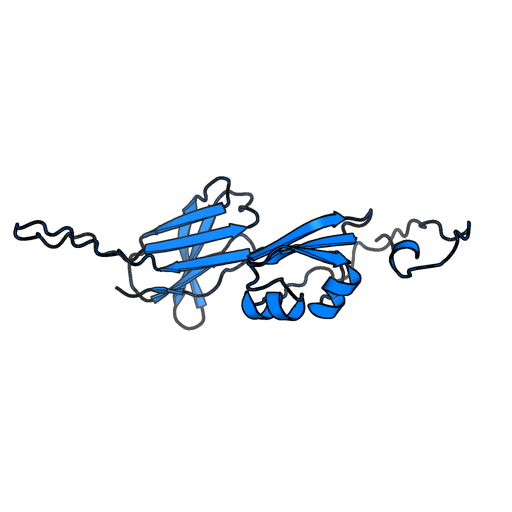 1 160 ? -15.636 0.598 5.799 1.00 95.88 160 VAL A CA 1
ATOM 1261 C C . VAL A 1 160 ? -15.492 0.736 4.295 1.00 95.88 160 VAL A C 1
ATOM 1263 O O . VAL A 1 160 ? -14.589 0.142 3.700 1.00 95.88 160 VAL A O 1
ATOM 1266 N N . ARG A 1 161 ? -16.365 1.526 3.667 1.00 97.38 161 ARG A N 1
ATOM 1267 C CA . ARG A 1 161 ? -16.258 1.836 2.238 1.00 97.38 161 ARG A CA 1
ATOM 1268 C C . ARG A 1 161 ? -15.029 2.703 1.970 1.00 97.38 161 ARG A C 1
ATOM 1270 O O . ARG A 1 161 ? -14.689 3.592 2.746 1.00 97.38 161 ARG A O 1
ATOM 1277 N N . THR A 1 162 ? -14.368 2.453 0.848 1.00 96.50 162 THR A N 1
ATOM 1278 C CA . THR A 1 162 ? -13.279 3.294 0.353 1.00 96.50 162 THR A CA 1
ATOM 1279 C C . THR A 1 162 ? -13.769 4.187 -0.774 1.00 96.50 162 THR A C 1
ATOM 1281 O O . THR A 1 162 ? -14.595 3.769 -1.585 1.00 96.50 162 THR A O 1
ATOM 1284 N N . SER A 1 163 ? -13.170 5.367 -0.920 1.00 96.81 163 SER A N 1
ATOM 1285 C CA . SER A 1 163 ? -13.331 6.165 -2.137 1.00 96.81 163 SER A CA 1
ATOM 1286 C C . SER A 1 163 ? -12.788 5.430 -3.373 1.00 96.81 163 SER A C 1
ATOM 1288 O O . SER A 1 163 ? -12.038 4.457 -3.258 1.00 96.81 163 SER A O 1
ATOM 1290 N N . ALA A 1 164 ? -13.084 5.939 -4.574 1.00 94.06 164 ALA A N 1
ATOM 1291 C CA . ALA A 1 164 ? -12.512 5.419 -5.822 1.00 94.06 164 ALA A CA 1
ATOM 1292 C C . ALA A 1 164 ? -10.967 5.438 -5.835 1.00 94.06 164 ALA A C 1
ATOM 1294 O O . ALA A 1 164 ? -10.336 4.624 -6.502 1.00 94.06 164 ALA A O 1
ATOM 1295 N N . LYS A 1 165 ? -10.353 6.337 -5.051 1.00 93.69 165 LYS A N 1
ATOM 1296 C CA . LYS A 1 165 ? -8.896 6.441 -4.857 1.00 93.69 165 LYS A CA 1
ATOM 1297 C C . LYS A 1 165 ? -8.381 5.600 -3.675 1.00 93.69 165 LYS A C 1
ATOM 1299 O O . LYS A 1 165 ? -7.246 5.788 -3.253 1.00 93.69 165 LYS A O 1
ATOM 1304 N N . GLY A 1 166 ? -9.213 4.731 -3.096 1.00 95.00 166 GLY A N 1
ATOM 1305 C CA . GLY A 1 166 ? -8.829 3.811 -2.022 1.00 95.00 166 GLY A CA 1
ATOM 1306 C C . GLY A 1 166 ? -8.684 4.446 -0.637 1.00 95.00 166 GLY A C 1
ATOM 1307 O O . GLY A 1 166 ? -8.107 3.823 0.253 1.00 95.00 166 GLY A O 1
ATOM 1308 N N . ARG A 1 167 ? -9.174 5.676 -0.427 1.00 97.50 167 ARG A N 1
ATOM 1309 C CA . ARG A 1 167 ? -9.132 6.346 0.887 1.00 97.50 167 ARG A CA 1
ATOM 1310 C C . ARG A 1 167 ? -10.259 5.848 1.780 1.00 97.50 167 ARG A C 1
ATOM 1312 O O . ARG A 1 167 ? -11.361 5.648 1.280 1.00 97.50 167 ARG A O 1
ATOM 1319 N N . TYR A 1 168 ? -10.000 5.713 3.075 1.00 95.75 168 TYR A N 1
ATOM 1320 C CA . TYR A 1 168 ? -11.008 5.355 4.071 1.00 95.75 168 TYR A CA 1
ATOM 1321 C C . TYR A 1 168 ? -10.839 6.179 5.347 1.00 95.75 1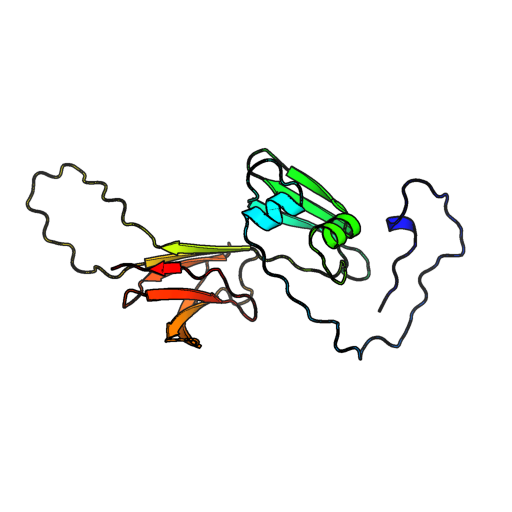68 TYR A C 1
ATOM 1323 O O . TYR A 1 168 ? -9.762 6.718 5.626 1.00 95.75 168 TYR A O 1
ATOM 1331 N N . ARG A 1 169 ? -11.920 6.243 6.119 1.00 95.75 169 ARG A N 1
ATOM 1332 C CA . ARG A 1 169 ? -12.013 6.920 7.408 1.00 95.75 169 ARG A CA 1
ATOM 1333 C C . ARG A 1 169 ? -13.167 6.292 8.196 1.00 95.75 169 ARG A C 1
ATOM 1335 O O . ARG A 1 169 ? -14.202 6.019 7.595 1.00 95.75 169 ARG A O 1
ATOM 1342 N N . THR A 1 170 ? -12.976 6.015 9.484 1.00 93.75 170 THR A N 1
ATOM 1343 C CA . THR A 1 170 ? -14.050 5.528 10.366 1.00 93.75 170 THR A CA 1
ATOM 1344 C C . THR A 1 170 ? -13.769 5.828 11.830 1.00 93.75 170 THR A C 1
ATOM 1346 O O . THR A 1 170 ? -12.622 5.736 12.282 1.00 93.75 170 THR A O 1
ATOM 1349 N N . THR A 1 171 ? -14.833 6.101 12.578 1.00 93.31 171 THR A N 1
ATOM 1350 C CA . THR A 1 171 ? -14.820 6.142 14.040 1.00 93.31 171 THR A CA 1
ATOM 1351 C C . THR A 1 171 ? -14.651 4.739 14.620 1.00 93.31 171 THR A C 1
ATOM 1353 O O . THR A 1 171 ? -14.968 3.731 13.977 1.00 93.31 171 THR A O 1
ATOM 1356 N N . LEU A 1 172 ? -14.094 4.674 15.827 1.00 91.75 172 LEU A N 1
ATOM 1357 C CA . LEU A 1 172 ? -13.817 3.453 16.571 1.00 91.75 172 LEU A CA 1
ATOM 1358 C C . LEU A 1 172 ? -14.422 3.569 17.966 1.00 91.75 172 LEU A C 1
ATOM 1360 O O . LEU A 1 172 ? -14.325 4.612 18.601 1.00 91.75 172 LEU A O 1
ATOM 1364 N N . SER A 1 173 ? -15.000 2.483 18.469 1.00 86.06 173 SER A N 1
ATOM 1365 C CA . SER A 1 173 ? -15.687 2.490 19.765 1.00 86.06 173 SER A CA 1
ATOM 1366 C C . SER A 1 173 ? -14.746 2.614 20.964 1.00 86.06 173 SER A C 1
ATOM 1368 O O . SER A 1 173 ? -15.157 3.091 22.013 1.00 86.06 173 SER A O 1
ATOM 1370 N N . THR A 1 174 ? -13.490 2.172 20.841 1.00 89.12 174 THR A N 1
ATOM 1371 C CA . THR A 1 174 ? -12.546 2.099 21.968 1.00 89.12 174 THR A CA 1
ATOM 1372 C C . THR A 1 174 ? -11.099 2.324 21.538 1.00 89.12 174 THR A C 1
ATOM 1374 O O . THR A 1 174 ? -10.727 2.090 20.383 1.00 89.12 174 THR A O 1
ATOM 1377 N N . ALA A 1 175 ? -10.243 2.691 22.491 1.00 91.69 175 ALA A N 1
ATOM 1378 C CA . ALA A 1 175 ? -8.795 2.651 22.320 1.00 91.69 175 ALA A CA 1
ATOM 1379 C C . ALA A 1 175 ? -8.279 1.210 22.100 1.00 91.69 175 ALA A C 1
ATOM 1381 O O . ALA A 1 175 ? -8.931 0.213 22.439 1.00 91.69 175 ALA A O 1
ATOM 1382 N N . GLY A 1 176 ? -7.087 1.085 21.516 1.00 94.19 176 GLY A N 1
ATOM 1383 C CA . GLY A 1 176 ? -6.436 -0.205 21.281 1.00 94.19 176 GLY A CA 1
ATOM 1384 C C . GLY A 1 176 ? -5.596 -0.237 20.010 1.00 94.19 176 GLY A C 1
ATOM 1385 O O . GLY A 1 176 ? -5.354 0.785 19.376 1.00 94.19 176 GLY A O 1
ATOM 1386 N N . PHE A 1 177 ? -5.137 -1.423 19.618 1.00 96.62 177 PHE A N 1
ATOM 1387 C CA . PHE A 1 177 ? -4.438 -1.602 18.346 1.00 96.62 177 PHE A CA 1
ATOM 1388 C C . PHE A 1 177 ? -5.415 -2.007 17.253 1.00 96.62 177 PHE A C 1
ATOM 1390 O O . PHE A 1 177 ? -6.130 -2.999 17.387 1.00 96.62 177 PHE A O 1
ATOM 1397 N N . TYR A 1 178 ? -5.388 -1.269 16.152 1.00 97.06 178 TYR A N 1
ATOM 1398 C CA . TYR A 1 178 ? -6.232 -1.504 14.992 1.00 97.06 178 TYR A CA 1
ATOM 1399 C C . TYR A 1 178 ? -5.382 -1.722 13.751 1.00 97.06 178 TYR A C 1
ATOM 1401 O O . TYR A 1 178 ? -4.280 -1.195 13.632 1.00 97.06 178 TYR A O 1
ATOM 1409 N N . ARG A 1 179 ? -5.897 -2.488 12.799 1.00 96.62 179 ARG A N 1
ATOM 1410 C CA . ARG A 1 179 ? -5.367 -2.544 11.439 1.00 96.62 179 ARG A CA 1
ATOM 1411 C C . ARG A 1 179 ? -6.521 -2.607 10.459 1.00 96.62 179 ARG A C 1
ATOM 1413 O O . ARG A 1 179 ? -7.651 -2.923 10.820 1.00 96.62 179 ARG A O 1
ATOM 1420 N N . VAL A 1 180 ? -6.204 -2.358 9.202 1.00 96.50 180 VAL A N 1
ATOM 1421 C CA . VAL A 1 180 ? -7.140 -2.524 8.092 1.00 96.50 180 VAL A CA 1
ATOM 1422 C C . VAL A 1 180 ? -6.677 -3.635 7.172 1.00 96.50 180 VAL A C 1
ATOM 1424 O O . VAL A 1 180 ? -5.477 -3.875 7.027 1.00 96.50 180 VAL A O 1
ATOM 1427 N N . ARG A 1 181 ? -7.619 -4.313 6.528 1.00 95.62 181 ARG A N 1
ATOM 1428 C CA . ARG A 1 181 ? -7.341 -5.403 5.597 1.00 95.62 181 ARG A CA 1
ATOM 1429 C C . ARG A 1 181 ? -8.238 -5.318 4.370 1.00 95.62 181 ARG A C 1
ATOM 1431 O O . ARG A 1 181 ? -9.412 -4.980 4.468 1.00 95.62 181 ARG A O 1
ATOM 1438 N N . SER A 1 182 ? -7.690 -5.680 3.217 1.00 93.75 182 SER A N 1
ATOM 1439 C CA . SER A 1 182 ? -8.442 -5.927 1.988 1.00 93.75 182 SER A CA 1
ATOM 1440 C C . SER A 1 182 ? -7.983 -7.247 1.377 1.00 93.75 182 SER A C 1
ATOM 1442 O O . SER A 1 182 ? -6.808 -7.407 1.039 1.00 93.75 182 SER A O 1
ATOM 1444 N N . GLY A 1 183 ? -8.889 -8.227 1.298 1.00 89.38 183 GLY A N 1
ATOM 1445 C CA . GLY A 1 183 ? -8.537 -9.599 0.929 1.00 89.38 183 GLY A CA 1
ATOM 1446 C C . GLY A 1 183 ? -7.402 -10.127 1.810 1.00 89.38 183 GLY A C 1
ATOM 1447 O O . GLY A 1 183 ? -7.493 -10.098 3.036 1.00 89.38 183 GLY A O 1
ATOM 1448 N N . ASN A 1 184 ? -6.298 -10.537 1.191 1.00 88.25 184 ASN A N 1
ATOM 1449 C CA . ASN A 1 184 ? -5.128 -11.043 1.908 1.00 88.25 184 ASN A CA 1
ATOM 1450 C C . ASN A 1 184 ? -4.130 -9.938 2.310 1.00 88.25 184 ASN A C 1
ATOM 1452 O O . ASN A 1 184 ? -3.126 -10.233 2.947 1.00 88.25 184 ASN A O 1
ATOM 1456 N N . VAL A 1 185 ? -4.357 -8.667 1.968 1.00 90.12 185 VAL A N 1
ATOM 1457 C CA . VAL A 1 185 ? -3.418 -7.571 2.267 1.00 90.12 185 VAL A CA 1
ATOM 1458 C C . VAL A 1 185 ? -3.830 -6.854 3.549 1.00 90.12 185 VAL A C 1
ATOM 1460 O O . VAL A 1 185 ? -4.868 -6.198 3.586 1.00 90.12 185 VAL A O 1
ATOM 1463 N N . ALA A 1 186 ? -2.997 -6.951 4.587 1.00 92.81 186 ALA A N 1
ATOM 1464 C CA . ALA A 1 186 ? -3.169 -6.224 5.844 1.00 92.81 186 ALA A CA 1
ATOM 1465 C C . ALA A 1 186 ? -2.234 -5.006 5.924 1.00 92.81 186 ALA A C 1
ATOM 1467 O O . ALA A 1 186 ? -1.045 -5.091 5.598 1.00 92.81 186 ALA A O 1
ATOM 1468 N N . GLY A 1 187 ? -2.773 -3.890 6.403 1.00 90.38 187 GLY A N 1
ATOM 1469 C CA . GLY A 1 187 ? -2.044 -2.664 6.700 1.00 90.38 187 GLY A CA 1
ATOM 1470 C C . GLY A 1 187 ? -1.199 -2.742 7.975 1.00 90.38 187 GLY A C 1
ATOM 1471 O O . GLY A 1 187 ? -1.136 -3.794 8.630 1.00 90.38 187 GLY A O 1
ATOM 1472 N N . PRO A 1 188 ? -0.508 -1.641 8.316 1.00 92.31 188 PRO A N 1
ATOM 1473 C CA . PRO A 1 188 ? 0.207 -1.525 9.580 1.00 92.31 188 PRO A CA 1
ATOM 1474 C C . PRO A 1 188 ? -0.767 -1.547 10.767 1.00 92.31 188 PRO A C 1
ATOM 1476 O O . PRO A 1 188 ? -1.928 -1.157 10.643 1.00 92.31 188 PRO A O 1
ATOM 1479 N N . ALA A 1 189 ? -0.277 -1.995 11.923 1.00 94.31 189 ALA A N 1
ATOM 1480 C CA . ALA A 1 189 ? -0.994 -1.826 13.179 1.00 94.31 189 ALA A CA 1
ATOM 1481 C C . ALA A 1 189 ? -0.849 -0.372 13.650 1.00 94.31 189 ALA A C 1
ATOM 1483 O O . ALA A 1 189 ? 0.260 0.155 13.713 1.00 94.31 189 ALA A O 1
ATOM 1484 N N . VAL A 1 190 ? -1.966 0.257 13.994 1.00 94.44 190 VAL A N 1
ATOM 1485 C CA . VAL A 1 190 ? -2.051 1.620 14.512 1.00 94.44 190 VAL A CA 1
ATOM 1486 C C . VAL A 1 190 ? -2.517 1.548 15.954 1.00 94.44 190 VAL A C 1
ATOM 1488 O O . VAL A 1 190 ? -3.542 0.930 16.244 1.00 94.44 190 VAL A O 1
ATOM 1491 N N . ARG A 1 191 ? -1.772 2.180 16.863 1.00 95.12 191 ARG A N 1
ATOM 1492 C CA . ARG A 1 191 ? -2.233 2.394 18.234 1.00 95.12 191 ARG A CA 1
ATOM 1493 C C . ARG A 1 191 ? -3.212 3.562 18.233 1.00 95.12 191 ARG A C 1
ATOM 1495 O O . ARG A 1 191 ? -2.825 4.678 17.902 1.00 95.12 191 ARG A O 1
ATOM 1502 N N . ILE A 1 192 ? -4.446 3.275 18.611 1.00 93.31 192 ILE A N 1
ATOM 1503 C CA . ILE A 1 192 ? -5.515 4.242 18.793 1.00 93.31 192 ILE A CA 1
ATOM 1504 C C . ILE A 1 192 ? -5.632 4.563 20.284 1.00 93.31 192 ILE A C 1
ATOM 1506 O O . ILE A 1 192 ? -5.704 3.653 21.114 1.00 93.31 192 ILE A O 1
ATOM 1510 N N . ARG A 1 193 ? -5.610 5.850 20.610 1.00 89.19 193 ARG A N 1
ATOM 1511 C CA . ARG A 1 193 ? -5.757 6.428 21.947 1.00 89.19 193 ARG A CA 1
ATOM 1512 C C . ARG A 1 193 ? -7.122 7.113 22.033 1.00 89.19 193 ARG A C 1
ATOM 1514 O O . ARG A 1 193 ? -7.576 7.638 21.017 1.00 89.19 193 ARG A O 1
ATOM 1521 N N . GLY A 1 194 ? -7.748 7.029 23.208 1.00 79.69 194 GLY A N 1
ATOM 1522 C CA . GLY A 1 194 ? -8.957 7.792 23.535 1.00 79.69 194 GLY A CA 1
ATOM 1523 C C . GLY A 1 194 ? -8.676 9.284 23.596 1.00 79.69 194 GLY A C 1
ATOM 1524 O O . GLY A 1 194 ? -7.482 9.638 23.749 1.00 79.69 194 GLY A O 1
#

Foldseek 3Di:
DKDDFPVLPDDDDDDDPPRDIDDDPDDPDDPPPDDDDDDDQVLLCVLLVEQAGWDDKAQPDADPLRFRQWIWTHHPRGIDIDGLVSSCVSRVNPGSNDDDKDKDKEKDDPPPPPPVDPDPDDPPPPPFIKMKIFMVVAAPVQKKFKWFDDPPDTHTDDIFGHDNNGITMDTDPDFGWMWIDHDPDIDDIYGTDD

Sequence (194 aa):
GKTENVENSFARSQPKPWLKSVEDPYDGISPKHRWRLRFSQRSIGSRLGAPGRYRKIRVIKRGISPRIVRARVYGTRGTKILTGPKIRARLGLFDTWAYFSTVSSSQVSRSGRAGKSSGKARPSASAFPEIAGSFDPAPKRRAVVVERRNGRAWKRVAVVRTSAKGRYRTTLSTAGFYRVRSGNVAGPAVRIRG

pLDDT: mean 79.16, std 23.97, range [27.98, 98.25]

Secondary structure (DSSP, 8-state):
-PPPPGGGT-S-----TT-PPP-----S--TTS-------HHHHHHHHT-SSSEEEEEEEEE-SSS-EEEEEEEETTEEEEEEHHHHHHHHT-S-S-----EEEEEEE----------S-----S----EEEEEEESPPTTSEEEEEEEETTEEEEEEEEEPPTT-EEEEE-SS-EEEEEEETTEE---EEE--